Protein AF-A0A1F2YNF5-F1 (afdb_monomer_lite)

pLDDT: mean 85.6, std 15.22, range [33.34, 98.38]

Foldseek 3Di:
DDPPPPLPQPAAQALVRCCVVPVDDDLPDLRFHPNADFDQKAAQPVQALEEEEAAEAEDDSVSRNLNDPDPLSVVVVVLSVCLVVSVDDPPDLASRCLLPVSCVVPPSVVVVCVVCVVVLVVCVVPVVNDDSSNSSSVNRRHYMYGHLQRTYDSDRNVVSNPPPSSVVSLVCCLVVLQVDPREYEYEDDPVSSPRDPVRDPYDYDDD

Structure (mmCIF, N/CA/C/O backbone):
data_AF-A0A1F2YNF5-F1
#
_entry.id   AF-A0A1F2YNF5-F1
#
loop_
_atom_site.group_PDB
_atom_site.id
_atom_site.type_symbol
_atom_site.label_atom_id
_atom_site.label_alt_id
_atom_site.label_comp_id
_atom_site.label_asym_id
_atom_site.label_entity_id
_atom_site.label_seq_id
_atom_site.pdbx_PDB_ins_code
_atom_site.Cartn_x
_atom_site.Cartn_y
_atom_site.Cartn_z
_atom_site.occupancy
_atom_site.B_iso_or_equiv
_atom_site.auth_seq_id
_atom_site.auth_comp_id
_atom_site.auth_asym_id
_atom_site.auth_atom_id
_atom_site.pdbx_PDB_model_num
ATOM 1 N N . MET A 1 1 ? 6.271 -26.844 -29.386 1.00 37.59 1 MET A N 1
ATOM 2 C CA . MET A 1 1 ? 7.212 -25.737 -29.098 1.00 37.59 1 MET A CA 1
ATOM 3 C C . MET A 1 1 ? 6.462 -24.635 -28.365 1.00 37.59 1 MET A C 1
ATOM 5 O O . MET A 1 1 ? 5.672 -23.939 -28.986 1.00 37.59 1 MET A O 1
ATOM 9 N N . GLN A 1 2 ? 6.637 -24.515 -27.046 1.00 34.09 2 GLN A N 1
ATOM 10 C CA . GLN A 1 2 ? 6.143 -23.351 -26.307 1.00 34.09 2 GLN A CA 1
ATOM 11 C C . GLN A 1 2 ? 7.130 -22.208 -26.527 1.00 34.09 2 GLN A C 1
ATOM 13 O O . GLN A 1 2 ? 8.265 -22.260 -26.063 1.00 34.09 2 GLN A O 1
ATOM 18 N N . VAL A 1 3 ? 6.709 -21.192 -27.274 1.00 33.34 3 VAL A N 1
ATOM 19 C CA . VAL A 1 3 ? 7.449 -19.937 -27.362 1.00 33.34 3 VAL A CA 1
ATOM 20 C C . VAL A 1 3 ? 7.255 -19.242 -26.018 1.00 33.34 3 VAL A C 1
ATOM 22 O O . VAL A 1 3 ? 6.191 -18.676 -25.764 1.00 33.34 3 VAL A O 1
ATOM 25 N N . SER A 1 4 ? 8.244 -19.334 -25.125 1.00 35.66 4 SER A N 1
ATOM 26 C CA . SER A 1 4 ? 8.289 -18.481 -23.936 1.00 35.66 4 SER A CA 1
ATOM 27 C C . SER A 1 4 ? 8.132 -17.035 -24.405 1.00 35.66 4 SER A C 1
ATOM 29 O O . SER A 1 4 ? 8.938 -16.584 -25.227 1.00 35.66 4 SER A O 1
ATOM 31 N N . PRO A 1 5 ? 7.105 -16.294 -23.955 1.00 41.06 5 PRO A N 1
ATOM 32 C CA . PRO A 1 5 ? 6.985 -14.899 -24.326 1.00 41.06 5 PRO A CA 1
ATOM 33 C C . PRO A 1 5 ? 8.226 -14.204 -23.778 1.00 41.06 5 PRO A C 1
ATOM 35 O O . PRO A 1 5 ? 8.456 -14.239 -22.568 1.00 41.06 5 PRO A O 1
ATOM 38 N N . LYS A 1 6 ? 9.029 -13.582 -24.647 1.00 40.78 6 LYS A N 1
ATOM 39 C CA . LYS A 1 6 ? 10.041 -12.619 -24.212 1.00 40.78 6 LYS A CA 1
ATOM 40 C C . LYS A 1 6 ? 9.298 -11.470 -23.529 1.00 40.78 6 LYS A C 1
ATOM 42 O O . LYS A 1 6 ? 8.905 -10.500 -24.164 1.00 40.78 6 LYS A O 1
ATOM 47 N N . LEU A 1 7 ? 9.074 -11.598 -22.225 1.00 48.00 7 LEU A N 1
ATOM 48 C CA . LEU A 1 7 ? 8.818 -10.486 -21.320 1.00 48.00 7 LEU A CA 1
ATOM 49 C C . LEU A 1 7 ? 10.149 -9.747 -21.145 1.00 48.00 7 LEU A C 1
ATOM 51 O O . LEU A 1 7 ? 10.708 -9.717 -20.057 1.00 48.00 7 LEU A O 1
ATOM 55 N N . SER A 1 8 ? 10.707 -9.192 -22.224 1.00 57.25 8 SER A N 1
ATOM 56 C CA . SER A 1 8 ? 11.812 -8.244 -22.099 1.00 57.25 8 SER A CA 1
ATOM 57 C C . SER A 1 8 ? 11.204 -6.906 -21.698 1.00 57.25 8 SER A C 1
ATOM 59 O O . SER A 1 8 ? 11.077 -5.991 -22.511 1.00 57.25 8 SER A O 1
ATOM 61 N N . ALA A 1 9 ? 10.725 -6.835 -20.456 1.00 64.81 9 ALA A N 1
ATOM 62 C CA . ALA A 1 9 ? 10.456 -5.554 -19.837 1.00 64.81 9 ALA A CA 1
ATOM 63 C C . ALA A 1 9 ? 11.781 -4.777 -19.818 1.00 64.81 9 ALA A C 1
ATOM 65 O O . ALA A 1 9 ? 12.806 -5.372 -19.469 1.00 64.81 9 ALA A O 1
ATOM 66 N N . PRO A 1 10 ? 11.800 -3.495 -20.214 1.00 70.19 10 PRO A N 1
ATOM 67 C CA . PRO A 1 10 ? 12.985 -2.688 -20.019 1.00 70.19 10 PRO A CA 1
ATOM 68 C C . PRO A 1 10 ? 13.281 -2.663 -18.519 1.00 70.19 10 PRO A C 1
ATOM 70 O O . PRO A 1 10 ? 12.422 -2.324 -17.706 1.00 70.19 10 PRO A O 1
ATOM 73 N N . VAL A 1 11 ? 14.486 -3.097 -18.168 1.00 78.94 11 VAL A N 1
ATOM 74 C CA . VAL A 1 11 ? 15.037 -2.918 -16.831 1.00 78.94 11 VAL A CA 1
ATOM 75 C C . VAL A 1 11 ? 15.761 -1.586 -16.867 1.00 78.94 11 VAL A C 1
ATOM 77 O O . VAL A 1 11 ? 16.611 -1.357 -17.734 1.00 78.94 11 VAL A O 1
ATOM 80 N N . TYR A 1 12 ? 15.366 -0.700 -15.966 1.00 82.19 12 TYR A N 1
ATOM 81 C CA . TYR A 1 12 ? 16.043 0.570 -15.778 1.00 82.19 12 TYR A CA 1
ATOM 82 C C . TYR A 1 12 ? 17.036 0.430 -14.634 1.00 82.19 12 TYR A C 1
ATOM 84 O O . TYR A 1 12 ? 16.768 -0.324 -13.699 1.00 82.19 12 TYR A O 1
ATOM 92 N N . ASP A 1 13 ? 18.132 1.183 -14.656 1.00 82.69 13 ASP A N 1
ATOM 93 C CA . ASP A 1 13 ? 19.135 1.197 -13.574 1.00 82.69 13 ASP A CA 1
ATOM 94 C C . ASP A 1 13 ? 18.927 2.334 -12.560 1.00 82.69 13 ASP A C 1
ATOM 96 O O . ASP A 1 13 ? 19.405 2.252 -11.433 1.00 82.69 13 ASP A O 1
ATOM 100 N N . GLY A 1 14 ? 18.118 3.334 -12.908 1.00 82.19 14 GLY A N 1
ATOM 101 C CA . GLY A 1 14 ? 17.727 4.446 -12.040 1.00 82.19 14 GLY A CA 1
ATOM 102 C C . GLY A 1 14 ? 16.858 5.449 -12.796 1.00 82.19 14 GLY A C 1
ATOM 103 O O . GLY A 1 14 ? 16.474 5.193 -13.944 1.00 82.19 14 GLY A O 1
ATOM 104 N N . PHE A 1 15 ? 16.573 6.606 -12.195 1.00 84.50 15 PHE A N 1
ATOM 105 C CA . PHE A 1 15 ? 15.772 7.648 -12.843 1.00 84.50 15 PHE A CA 1
ATOM 106 C C . PHE A 1 15 ? 16.486 8.231 -14.068 1.00 84.50 15 PHE A C 1
ATOM 108 O O . PHE A 1 15 ? 15.856 8.468 -15.099 1.00 84.50 15 PHE A O 1
ATOM 115 N N . SER A 1 16 ? 17.809 8.401 -13.993 1.00 83.75 16 SER A N 1
ATOM 116 C CA . SER A 1 16 ? 18.609 8.895 -15.123 1.00 83.75 16 SER A CA 1
ATOM 117 C C . SER A 1 16 ? 18.537 7.966 -16.340 1.00 83.75 16 SER A C 1
ATOM 119 O O . SER A 1 16 ? 18.312 8.429 -17.457 1.00 83.75 16 SER A O 1
ATOM 121 N N . ASP A 1 17 ? 18.672 6.656 -16.124 1.00 84.19 17 ASP A N 1
ATOM 122 C CA . ASP A 1 17 ? 18.573 5.648 -17.184 1.00 84.19 17 ASP A CA 1
ATOM 123 C C . ASP A 1 17 ? 17.152 5.568 -17.760 1.00 84.19 17 ASP A C 1
ATOM 125 O O . ASP A 1 17 ? 16.961 5.578 -18.977 1.00 84.19 17 ASP A O 1
ATOM 129 N N . TYR A 1 18 ? 16.145 5.591 -16.883 1.00 83.62 18 TYR A N 1
ATOM 130 C CA . TYR A 1 18 ? 14.739 5.663 -17.268 1.00 83.62 18 TYR A CA 1
ATOM 131 C C . TYR A 1 18 ? 14.437 6.866 -18.165 1.00 83.62 18 TYR A C 1
ATOM 133 O O . TYR A 1 18 ? 13.887 6.702 -19.254 1.00 83.62 18 TYR A O 1
ATOM 141 N N . ARG A 1 19 ? 14.851 8.067 -17.746 1.00 84.06 19 ARG A N 1
ATOM 142 C CA . ARG A 1 19 ? 14.658 9.310 -18.502 1.00 84.06 19 ARG A CA 1
ATOM 143 C C . ARG A 1 19 ? 15.312 9.240 -19.881 1.00 84.06 19 ARG A C 1
ATOM 145 O O . ARG A 1 19 ? 14.726 9.706 -20.852 1.00 84.06 19 ARG A O 1
ATOM 152 N N . ASN A 1 20 ? 16.510 8.665 -19.968 1.00 83.88 20 ASN A N 1
ATOM 153 C CA . ASN A 1 20 ? 17.256 8.581 -21.222 1.00 83.88 20 ASN A CA 1
ATOM 154 C C . ASN A 1 20 ? 16.660 7.542 -22.189 1.00 83.88 20 ASN A C 1
ATOM 156 O O . ASN A 1 20 ? 16.630 7.779 -23.394 1.00 83.88 20 ASN A O 1
ATOM 160 N N . LYS A 1 21 ? 16.173 6.403 -21.677 1.00 81.69 21 LYS A N 1
ATOM 161 C CA . LYS A 1 21 ? 15.583 5.323 -22.488 1.00 81.69 21 LYS A CA 1
ATOM 162 C C . LYS A 1 21 ? 14.112 5.557 -22.839 1.00 81.69 21 LYS A C 1
ATOM 164 O O . LYS A 1 21 ? 13.631 5.004 -23.824 1.00 81.69 21 LYS A O 1
ATOM 169 N N . ASN A 1 22 ? 13.385 6.321 -22.025 1.00 73.25 22 ASN A N 1
ATOM 170 C CA . ASN A 1 22 ? 11.949 6.526 -22.170 1.00 73.25 22 ASN A CA 1
ATOM 171 C C . ASN A 1 22 ? 11.514 7.897 -21.612 1.00 73.25 22 ASN A C 1
ATOM 173 O O . ASN A 1 22 ? 10.904 7.969 -20.542 1.00 73.25 22 ASN A O 1
ATOM 177 N N . PRO A 1 23 ? 11.819 9.003 -22.315 1.00 60.06 23 PRO A N 1
ATOM 178 C CA . PRO A 1 23 ? 11.564 10.355 -21.811 1.00 60.06 23 PRO A CA 1
ATOM 179 C C . PRO A 1 23 ? 10.069 10.660 -21.618 1.00 60.06 23 PRO A C 1
ATOM 181 O O . PRO A 1 23 ? 9.723 11.518 -20.808 1.00 60.06 23 PRO A O 1
ATOM 184 N N . PHE A 1 24 ? 9.185 9.936 -22.317 1.00 64.44 24 PHE A N 1
ATOM 185 C CA . PHE A 1 24 ? 7.730 10.079 -22.244 1.00 64.44 24 PHE A CA 1
ATOM 186 C C . PHE A 1 24 ? 7.063 8.696 -22.226 1.00 64.44 24 PHE A C 1
ATOM 188 O O . PHE A 1 24 ? 6.581 8.234 -23.261 1.00 64.44 24 PHE A O 1
ATOM 195 N N . PRO A 1 25 ? 7.034 8.002 -21.075 1.00 62.94 25 PRO A N 1
ATOM 196 C CA . PRO A 1 25 ? 6.375 6.706 -20.978 1.00 62.94 25 PRO A CA 1
ATOM 197 C C . PRO A 1 25 ? 4.912 6.813 -21.407 1.00 62.94 25 PRO A C 1
ATOM 199 O O . PRO A 1 25 ? 4.132 7.579 -20.833 1.00 62.94 25 PRO A O 1
ATOM 202 N N . GLU A 1 26 ? 4.492 5.995 -22.368 1.00 63.66 26 GLU A N 1
ATOM 203 C CA . GLU A 1 26 ? 3.063 5.856 -22.601 1.00 63.66 26 GLU A CA 1
ATOM 204 C C . GLU A 1 26 ? 2.400 5.263 -21.349 1.00 63.66 26 GLU A C 1
ATOM 206 O O . GLU A 1 26 ? 2.686 4.135 -20.933 1.00 63.66 26 GLU A O 1
ATOM 211 N N . GLN A 1 27 ? 1.432 5.990 -20.784 1.00 62.75 27 GLN A N 1
ATOM 212 C CA . GLN A 1 27 ? 0.578 5.522 -19.680 1.00 62.75 27 GLN A CA 1
ATOM 213 C C . GLN A 1 27 ? -0.325 4.336 -20.083 1.00 62.75 27 GLN A C 1
ATOM 215 O O . GLN A 1 27 ? -1.199 3.897 -19.336 1.00 62.75 27 GLN A O 1
ATOM 220 N N . THR A 1 28 ? -0.161 3.817 -21.298 1.00 60.72 28 THR A N 1
ATOM 221 C CA . THR A 1 28 ? -0.924 2.712 -21.872 1.00 60.72 28 THR A CA 1
ATOM 222 C C . THR A 1 28 ? -0.299 1.347 -21.597 1.00 60.72 28 THR A C 1
ATOM 224 O O . THR A 1 28 ? -0.944 0.331 -21.863 1.00 60.72 28 THR A O 1
ATOM 227 N N . ASN A 1 29 ? 0.920 1.302 -21.057 1.00 75.12 29 ASN A N 1
ATOM 228 C CA . ASN A 1 29 ? 1.702 0.079 -21.056 1.00 75.12 29 ASN A CA 1
ATOM 229 C C . ASN A 1 29 ? 1.363 -0.875 -19.892 1.00 75.12 29 ASN A C 1
ATOM 231 O O . ASN A 1 29 ? 1.303 -0.486 -18.725 1.00 75.12 29 ASN A O 1
ATOM 235 N N . THR A 1 30 ? 1.185 -2.158 -20.217 1.00 84.06 30 THR A N 1
ATOM 236 C CA . THR A 1 30 ? 0.990 -3.265 -19.263 1.00 84.06 30 THR A CA 1
ATOM 237 C C . THR A 1 30 ? 2.297 -3.974 -18.889 1.00 84.06 30 THR A C 1
ATOM 239 O O . THR A 1 30 ? 2.269 -5.057 -18.304 1.00 84.06 30 THR A O 1
ATOM 242 N N . ILE A 1 31 ? 3.447 -3.444 -19.306 1.00 86.56 31 ILE A N 1
ATOM 243 C CA . ILE A 1 31 ? 4.757 -3.998 -18.965 1.00 86.56 31 ILE A CA 1
ATOM 244 C C . ILE A 1 31 ? 5.052 -3.749 -17.481 1.00 86.56 31 ILE A C 1
ATOM 246 O O . ILE A 1 31 ? 5.017 -2.612 -17.006 1.00 86.56 31 ILE A O 1
ATOM 250 N N . ILE A 1 32 ? 5.353 -4.835 -16.768 1.00 89.44 32 ILE A N 1
ATOM 251 C CA . ILE A 1 32 ? 5.780 -4.801 -15.368 1.00 89.44 32 ILE A CA 1
ATOM 252 C C . ILE A 1 32 ? 7.169 -4.170 -15.237 1.00 89.44 32 ILE A C 1
ATOM 254 O O . ILE A 1 32 ? 8.003 -4.339 -16.122 1.00 89.44 32 ILE A O 1
ATOM 258 N N . GLN A 1 33 ? 7.417 -3.479 -14.127 1.00 89.88 33 GLN A N 1
ATOM 259 C CA . GLN A 1 33 ? 8.696 -2.845 -13.804 1.00 89.88 33 GLN A CA 1
ATOM 260 C C . GLN A 1 33 ? 9.442 -3.678 -12.750 1.00 89.88 33 GLN A C 1
ATOM 262 O O . GLN A 1 33 ? 9.246 -3.458 -11.555 1.00 89.88 33 GLN A O 1
ATOM 267 N N . PRO A 1 34 ? 10.272 -4.661 -13.153 1.00 87.50 34 PRO A N 1
ATOM 268 C CA . PRO A 1 34 ? 10.955 -5.549 -12.209 1.00 87.50 34 PRO A CA 1
ATOM 269 C C . PRO A 1 34 ? 12.097 -4.859 -11.450 1.00 87.50 34 PRO A C 1
ATOM 271 O O . PRO A 1 34 ? 12.609 -5.420 -10.490 1.00 87.50 34 PRO A O 1
ATOM 274 N N . SER A 1 35 ? 12.509 -3.662 -11.880 1.00 87.19 35 SER A N 1
ATOM 275 C CA . SER A 1 35 ? 13.523 -2.853 -11.199 1.00 87.19 35 SER A CA 1
ATOM 276 C C . SER A 1 35 ? 12.998 -2.155 -9.940 1.00 87.19 35 SER A C 1
ATOM 278 O O . SER A 1 35 ? 13.799 -1.624 -9.176 1.00 87.19 35 SER A O 1
ATOM 280 N N . LEU A 1 36 ? 11.677 -2.113 -9.737 1.00 91.94 36 LEU A N 1
ATOM 281 C CA . LEU A 1 36 ? 11.050 -1.607 -8.517 1.00 91.94 36 LEU A CA 1
ATOM 282 C C . LEU A 1 36 ? 10.750 -2.760 -7.561 1.00 91.94 36 LEU A C 1
ATOM 284 O O . LEU A 1 36 ? 10.454 -3.878 -7.995 1.00 91.94 36 LEU A O 1
ATOM 288 N N . LEU A 1 37 ? 10.768 -2.469 -6.260 1.00 95.00 37 LEU A N 1
ATOM 289 C CA . LEU A 1 37 ? 10.351 -3.439 -5.254 1.00 95.00 37 LEU A CA 1
ATOM 290 C C . LEU A 1 37 ? 8.890 -3.859 -5.504 1.00 95.00 37 LEU A C 1
ATOM 292 O O . LEU A 1 37 ? 8.047 -3.019 -5.845 1.00 95.00 37 LEU A O 1
ATOM 296 N N . PRO A 1 38 ? 8.563 -5.156 -5.365 1.00 96.06 38 PRO A N 1
ATOM 297 C CA . PRO A 1 38 ? 7.180 -5.595 -5.423 1.00 96.06 38 PRO A CA 1
ATOM 298 C C . PRO A 1 38 ? 6.406 -5.051 -4.216 1.00 96.06 38 PRO A C 1
ATOM 300 O O . PRO A 1 38 ? 6.944 -4.943 -3.120 1.00 96.06 38 PRO A O 1
ATOM 303 N N . VAL A 1 39 ? 5.121 -4.760 -4.400 1.00 97.00 39 VAL A N 1
ATOM 304 C CA . VAL A 1 39 ? 4.210 -4.310 -3.339 1.00 97.00 39 VAL A CA 1
ATOM 305 C C . VAL A 1 39 ? 2.956 -5.200 -3.378 1.00 97.00 39 VAL A C 1
ATOM 307 O O . VAL A 1 39 ? 1.925 -4.802 -3.921 1.00 97.00 39 VAL A O 1
ATOM 310 N N . PRO A 1 40 ? 3.034 -6.454 -2.882 1.00 97.00 40 PRO A N 1
ATOM 311 C CA . PRO A 1 40 ? 1.902 -7.387 -2.840 1.00 97.00 40 PRO A CA 1
ATOM 312 C C . PRO A 1 40 ? 0.806 -6.941 -1.881 1.00 97.00 40 PRO A C 1
ATOM 314 O O . PRO A 1 40 ? -0.370 -7.227 -2.092 1.00 97.00 40 PRO A O 1
ATOM 317 N N . TYR A 1 41 ? 1.189 -6.243 -0.824 1.00 97.25 41 TYR A N 1
ATOM 318 C CA . TYR A 1 41 ? 0.292 -5.723 0.184 1.00 97.25 41 TYR A CA 1
ATOM 319 C C . TYR A 1 41 ? 0.870 -4.453 0.783 1.00 97.25 41 TYR A C 1
ATOM 321 O O . TYR A 1 41 ? 2.059 -4.179 0.633 1.00 97.25 41 TYR A O 1
ATOM 329 N N . ILE A 1 42 ? 0.020 -3.675 1.442 1.00 98.12 42 ILE A N 1
ATOM 330 C CA . ILE A 1 42 ? 0.405 -2.471 2.169 1.00 98.12 42 ILE A CA 1
ATOM 331 C C . ILE A 1 42 ? -0.349 -2.477 3.497 1.00 98.12 42 ILE A C 1
ATOM 333 O O . ILE A 1 42 ? -1.573 -2.587 3.479 1.00 98.12 42 ILE A O 1
ATOM 337 N N . GLY A 1 43 ? 0.349 -2.350 4.624 1.00 98.12 43 GLY A N 1
ATOM 338 C CA . GLY A 1 43 ? -0.253 -2.405 5.958 1.00 98.12 43 GLY A CA 1
ATOM 339 C C . GLY A 1 43 ? 0.091 -3.678 6.728 1.00 98.12 43 GLY A C 1
ATOM 340 O O . GLY A 1 43 ? 0.721 -4.601 6.209 1.00 98.12 43 GLY A O 1
ATOM 341 N N . ASN A 1 44 ? -0.347 -3.723 7.988 1.00 97.31 44 ASN A N 1
ATOM 342 C CA . ASN A 1 44 ? -0.143 -4.863 8.880 1.00 97.31 44 ASN A CA 1
ATOM 343 C C . ASN A 1 44 ? -1.258 -5.897 8.680 1.00 97.31 44 ASN A C 1
ATOM 345 O O . ASN A 1 44 ? -2.363 -5.725 9.194 1.00 97.31 44 ASN A O 1
ATOM 349 N N . LEU A 1 45 ? -0.967 -6.981 7.961 1.00 95.06 45 LEU A N 1
ATOM 350 C CA . LEU A 1 45 ? -1.949 -8.015 7.623 1.00 95.06 45 LEU A CA 1
ATOM 351 C C . LEU A 1 45 ? -2.504 -8.754 8.848 1.00 95.06 45 LEU A C 1
ATOM 353 O O . LEU A 1 45 ? -3.645 -9.212 8.811 1.00 95.06 45 LEU A O 1
ATOM 357 N N . ALA A 1 46 ? -1.718 -8.873 9.921 1.00 93.19 46 ALA A N 1
ATOM 358 C CA . ALA A 1 46 ? -2.139 -9.559 11.140 1.00 93.19 46 ALA A CA 1
ATOM 359 C C . ALA A 1 46 ? -3.155 -8.732 11.942 1.00 93.19 46 ALA A C 1
ATOM 361 O O . ALA A 1 46 ? -4.089 -9.285 12.521 1.00 93.19 46 ALA A O 1
ATOM 362 N N . ASN A 1 47 ? -2.992 -7.406 11.953 1.00 93.44 47 ASN A N 1
ATOM 363 C CA . ASN A 1 47 ? -3.799 -6.508 12.783 1.00 93.44 47 ASN A CA 1
ATOM 364 C C . ASN A 1 47 ? -4.875 -5.731 12.015 1.00 93.44 47 ASN A C 1
ATOM 366 O O . ASN A 1 47 ? -5.791 -5.196 12.648 1.00 93.44 47 ASN A O 1
ATOM 370 N N . ALA A 1 48 ? -4.800 -5.685 10.681 1.00 94.19 48 ALA A N 1
ATOM 371 C CA . ALA A 1 48 ? -5.775 -4.989 9.854 1.00 94.19 48 ALA A CA 1
ATOM 372 C C . ALA A 1 48 ? -7.201 -5.500 10.103 1.00 94.19 48 ALA A C 1
ATOM 374 O O . ALA A 1 48 ? -7.468 -6.701 10.173 1.00 94.19 48 ALA A O 1
ATOM 375 N N . LYS A 1 49 ? -8.123 -4.545 10.227 1.00 91.75 49 LYS A N 1
ATOM 376 C CA . LYS A 1 49 ? -9.566 -4.751 10.410 1.00 91.75 49 LYS A CA 1
ATOM 377 C C . LYS A 1 49 ? -10.358 -4.465 9.142 1.00 91.75 49 LYS A C 1
ATOM 379 O O . LYS A 1 49 ? -11.555 -4.718 9.102 1.00 91.75 49 LYS A O 1
ATOM 384 N N . ILE A 1 50 ? -9.716 -3.896 8.130 1.00 91.44 50 ILE A N 1
ATOM 385 C CA . ILE A 1 50 ? -10.310 -3.636 6.827 1.00 91.44 50 ILE A CA 1
ATOM 386 C C . ILE A 1 50 ? -9.285 -4.027 5.774 1.00 91.44 50 ILE A C 1
ATOM 388 O O . ILE A 1 50 ? -8.158 -3.531 5.787 1.00 91.44 50 ILE A O 1
ATOM 392 N N . PHE A 1 51 ? -9.695 -4.881 4.841 1.00 93.06 51 PHE A N 1
ATOM 393 C CA . PHE A 1 51 ? -8.887 -5.225 3.675 1.00 93.06 51 PHE A CA 1
ATOM 394 C C . PHE A 1 51 ? -9.421 -4.542 2.422 1.00 93.06 51 PHE A C 1
ATOM 396 O O . PHE A 1 51 ? -10.615 -4.584 2.139 1.00 93.06 51 PHE A O 1
ATOM 403 N N . ILE A 1 52 ? -8.535 -3.940 1.637 1.00 93.31 52 ILE A N 1
ATOM 404 C CA . ILE A 1 52 ? -8.861 -3.302 0.364 1.00 93.31 52 ILE A CA 1
ATOM 405 C C . ILE A 1 52 ? -8.220 -4.100 -0.763 1.00 93.31 52 ILE A C 1
ATOM 407 O O . ILE A 1 52 ? -6.999 -4.211 -0.833 1.00 93.31 52 ILE A O 1
ATOM 411 N N . LEU A 1 53 ? -9.033 -4.634 -1.671 1.00 92.88 53 LEU A N 1
ATOM 412 C CA . LEU A 1 53 ? -8.540 -5.433 -2.791 1.00 92.88 53 LEU A CA 1
ATOM 413 C C . LEU A 1 53 ? -8.351 -4.580 -4.050 1.00 92.88 53 LEU A C 1
ATOM 415 O O . LEU A 1 53 ? -9.280 -3.904 -4.511 1.00 92.88 53 LEU A O 1
ATOM 419 N N . MET A 1 54 ? -7.147 -4.638 -4.621 1.00 93.81 54 MET A N 1
ATOM 420 C CA . MET A 1 54 ? -6.715 -3.863 -5.786 1.00 93.81 54 MET A CA 1
ATOM 421 C C . MET A 1 54 ? -6.099 -4.726 -6.896 1.00 93.81 54 MET A C 1
ATOM 423 O O . MET A 1 54 ? -5.876 -5.922 -6.746 1.00 93.81 54 MET A O 1
ATOM 427 N N . GLY A 1 55 ? -5.873 -4.117 -8.063 1.00 93.38 55 GLY A N 1
ATOM 428 C CA . GLY A 1 55 ? -5.267 -4.786 -9.213 1.00 93.38 55 GLY A CA 1
ATOM 429 C C . GLY A 1 55 ? -3.753 -4.932 -9.072 1.00 93.38 55 GLY A C 1
ATOM 430 O O . GLY A 1 55 ? -3.252 -6.032 -8.861 1.00 93.38 55 GLY A O 1
ATOM 431 N N . ASN A 1 56 ? -3.031 -3.831 -9.249 1.00 94.88 56 ASN A N 1
ATOM 432 C CA . ASN A 1 56 ? -1.579 -3.769 -9.137 1.00 94.88 56 ASN A CA 1
ATOM 433 C C . ASN A 1 56 ? -1.137 -2.367 -8.685 1.00 94.88 56 ASN A C 1
ATOM 435 O O . ASN A 1 56 ? -1.894 -1.408 -8.888 1.00 94.88 56 ASN A O 1
ATOM 439 N N . PRO A 1 57 ? 0.088 -2.216 -8.150 1.00 94.88 57 PRO A N 1
ATOM 440 C CA . PRO A 1 57 ? 0.704 -0.908 -7.953 1.00 94.88 57 PRO A CA 1
ATOM 441 C C . PRO A 1 57 ? 0.789 -0.144 -9.281 1.00 94.88 57 PRO A C 1
ATOM 443 O O . PRO A 1 57 ? 1.256 -0.688 -10.288 1.00 94.88 57 PRO A O 1
ATOM 446 N N . GLY A 1 58 ? 0.305 1.099 -9.302 1.00 92.56 58 GLY A N 1
ATOM 447 C CA . GLY A 1 58 ? 0.412 1.966 -10.479 1.00 92.56 58 GLY A CA 1
ATOM 448 C C . GLY A 1 58 ? 1.861 2.374 -10.728 1.00 92.56 58 GLY A C 1
ATOM 449 O O . GLY A 1 58 ? 2.641 2.396 -9.792 1.00 92.56 58 GLY A O 1
ATOM 450 N N . PHE A 1 59 ? 2.217 2.687 -11.973 1.00 91.50 59 PHE A N 1
ATOM 451 C CA . PHE A 1 59 ? 3.567 3.127 -12.329 1.00 91.50 59 PHE A CA 1
ATOM 452 C C . PHE A 1 59 ? 3.564 4.502 -12.997 1.00 91.50 59 PHE A C 1
ATOM 454 O O . PHE A 1 59 ? 2.735 4.790 -13.864 1.00 91.50 59 PHE A O 1
ATOM 461 N N . SER A 1 60 ? 4.542 5.310 -12.620 1.00 88.56 60 SER A N 1
ATOM 462 C CA . SER A 1 60 ? 4.826 6.659 -13.073 1.00 88.56 60 SER A CA 1
ATOM 463 C C . SER A 1 60 ? 6.340 6.898 -13.068 1.00 88.56 60 SER A C 1
ATOM 465 O O . SER A 1 60 ? 7.105 6.201 -12.405 1.00 88.56 60 SER A O 1
ATOM 467 N N . ALA A 1 61 ? 6.787 7.939 -13.772 1.00 85.00 61 ALA A N 1
ATOM 468 C CA . ALA A 1 61 ? 8.199 8.327 -13.771 1.00 85.00 61 ALA A CA 1
ATOM 469 C C . ALA A 1 61 ? 8.733 8.652 -12.361 1.00 85.00 61 ALA A C 1
ATOM 471 O O . ALA A 1 61 ? 9.919 8.480 -12.099 1.00 85.00 61 ALA A O 1
ATOM 472 N N . HIS A 1 62 ? 7.860 9.103 -11.458 1.00 87.12 62 HIS A N 1
ATOM 473 C CA . HIS A 1 62 ? 8.215 9.437 -10.084 1.00 87.12 62 HIS A CA 1
ATOM 474 C C . HIS A 1 62 ? 8.633 8.205 -9.273 1.00 87.12 62 HIS A C 1
ATOM 476 O O . HIS A 1 62 ? 9.529 8.310 -8.444 1.00 87.12 62 HIS A O 1
ATOM 482 N N . ASP A 1 63 ? 8.055 7.032 -9.540 1.00 90.00 63 ASP A N 1
ATOM 483 C CA . ASP A 1 63 ? 8.390 5.805 -8.799 1.00 90.00 63 ASP A CA 1
ATOM 484 C C . ASP A 1 63 ? 9.848 5.377 -9.067 1.00 90.00 63 ASP A C 1
ATOM 486 O O . ASP A 1 63 ? 10.469 4.684 -8.273 1.00 90.00 63 ASP A O 1
ATOM 490 N N . MET A 1 64 ? 10.464 5.853 -10.157 1.00 89.19 64 MET A N 1
ATOM 491 C CA . MET A 1 64 ? 11.895 5.640 -10.408 1.00 89.19 64 MET A CA 1
ATOM 492 C C . MET A 1 64 ? 12.803 6.480 -9.499 1.00 89.19 64 MET A C 1
ATOM 494 O O . MET A 1 64 ? 13.957 6.101 -9.298 1.00 89.19 64 MET A O 1
ATOM 498 N N . LEU A 1 65 ? 12.303 7.579 -8.916 1.00 87.06 65 LEU A N 1
ATOM 499 C CA . LEU A 1 65 ? 13.050 8.363 -7.923 1.00 87.06 65 LEU A CA 1
ATOM 500 C C . LEU A 1 65 ? 13.279 7.564 -6.641 1.00 87.06 65 LEU A C 1
ATOM 502 O O . LEU A 1 65 ? 14.301 7.748 -5.987 1.00 87.06 65 LEU A O 1
ATOM 506 N N . GLU A 1 66 ? 12.404 6.600 -6.336 1.00 87.25 66 GLU A N 1
ATOM 507 C CA . GLU A 1 66 ? 12.581 5.664 -5.225 1.00 87.25 66 GLU A CA 1
ATOM 508 C C . GLU A 1 66 ? 13.861 4.831 -5.332 1.00 87.25 66 GLU A C 1
ATOM 510 O O . GLU A 1 66 ? 14.158 4.087 -4.408 1.00 87.25 66 GLU A O 1
ATOM 515 N N . ARG A 1 67 ? 14.616 4.895 -6.434 1.00 86.31 67 ARG A N 1
ATOM 516 C CA . ARG A 1 67 ? 15.889 4.182 -6.613 1.00 86.31 67 ARG A CA 1
ATOM 517 C C . ARG A 1 67 ? 17.115 5.071 -6.486 1.00 86.31 67 ARG A C 1
ATOM 519 O O . ARG A 1 67 ? 18.227 4.558 -6.413 1.00 86.31 67 ARG A O 1
ATOM 526 N N . GLU A 1 68 ? 16.927 6.383 -6.436 1.00 88.62 68 GLU A N 1
ATOM 527 C CA . GLU A 1 68 ? 18.038 7.317 -6.322 1.00 88.62 68 GLU A CA 1
ATOM 528 C C . GLU A 1 68 ? 18.666 7.240 -4.912 1.00 88.62 68 GLU A C 1
ATOM 530 O O . GLU A 1 68 ? 17.962 6.997 -3.917 1.00 88.62 68 GLU A O 1
ATOM 535 N N . PRO A 1 69 ? 19.992 7.428 -4.785 1.00 88.81 69 PRO A N 1
ATOM 536 C CA . PRO A 1 69 ? 20.710 7.311 -3.518 1.00 88.81 69 PRO A CA 1
ATOM 537 C C . PRO A 1 69 ? 20.576 8.594 -2.679 1.00 88.81 69 PRO A C 1
ATOM 539 O O . PRO A 1 69 ? 21.565 9.245 -2.353 1.00 88.81 69 PRO A O 1
ATOM 542 N N . ALA A 1 70 ? 19.345 8.978 -2.334 1.00 91.25 70 ALA A N 1
ATOM 543 C CA . ALA A 1 70 ? 19.070 10.077 -1.409 1.00 91.25 70 ALA A CA 1
ATOM 544 C C . ALA A 1 70 ? 18.447 9.548 -0.104 1.00 91.25 70 ALA A C 1
ATOM 546 O O . ALA A 1 70 ? 17.633 8.621 -0.167 1.00 91.25 70 ALA A O 1
ATOM 547 N N . PRO A 1 71 ? 18.748 10.150 1.067 1.00 93.06 71 PRO A N 1
ATOM 548 C CA . PRO A 1 71 ? 18.227 9.686 2.358 1.00 93.06 71 PRO A CA 1
ATOM 549 C C . PRO A 1 71 ? 16.699 9.557 2.409 1.00 93.06 71 PRO A C 1
ATOM 551 O O . PRO A 1 71 ? 16.177 8.608 2.985 1.00 93.06 71 PRO A O 1
ATOM 554 N N . LEU A 1 72 ? 15.984 10.482 1.759 1.00 92.94 72 LEU A N 1
ATOM 555 C CA . LEU A 1 72 ? 14.522 10.469 1.678 1.00 92.94 72 LEU A CA 1
ATOM 556 C C . LEU A 1 72 ? 13.986 9.208 0.979 1.00 92.94 72 LEU A C 1
ATOM 558 O O . LEU A 1 72 ? 13.031 8.590 1.445 1.00 92.94 72 LEU A O 1
ATOM 562 N N . PHE A 1 73 ? 14.619 8.819 -0.127 1.00 94.06 73 PHE A N 1
ATOM 563 C CA . PHE A 1 73 ? 14.224 7.653 -0.915 1.00 94.06 73 PHE A CA 1
ATOM 564 C C . PHE A 1 73 ? 14.638 6.354 -0.231 1.00 94.06 73 PHE A C 1
ATOM 566 O O . PHE A 1 73 ? 13.898 5.377 -0.275 1.00 94.06 73 PHE A O 1
ATOM 573 N N . GLU A 1 74 ? 15.779 6.356 0.460 1.00 94.69 74 GLU A N 1
ATOM 574 C CA . GLU A 1 74 ? 16.212 5.217 1.267 1.00 94.69 74 GLU A CA 1
ATOM 575 C C . GLU A 1 74 ? 15.231 4.925 2.403 1.00 94.69 74 GLU A C 1
ATOM 577 O O . GLU A 1 74 ? 14.798 3.786 2.548 1.00 94.69 74 GLU A O 1
ATOM 582 N N . ALA A 1 75 ? 14.803 5.948 3.149 1.00 95.50 75 ALA A N 1
ATOM 583 C CA . ALA A 1 75 ? 13.810 5.776 4.207 1.00 95.50 75 ALA A CA 1
ATOM 584 C C . ALA A 1 75 ? 12.501 5.161 3.675 1.00 95.50 75 ALA A C 1
ATOM 586 O O . ALA A 1 75 ? 11.946 4.252 4.288 1.00 95.50 75 ALA A O 1
ATOM 587 N N . PHE A 1 76 ? 12.039 5.604 2.502 1.00 96.56 76 PHE A N 1
ATOM 588 C CA . PHE A 1 76 ? 10.871 5.017 1.847 1.00 96.56 76 PHE A CA 1
ATOM 589 C C . PHE A 1 76 ? 11.097 3.552 1.442 1.00 96.56 76 PHE A C 1
ATOM 591 O O . PHE A 1 76 ? 10.258 2.703 1.742 1.00 96.56 76 PHE A O 1
ATOM 598 N N . ARG A 1 77 ? 12.240 3.222 0.820 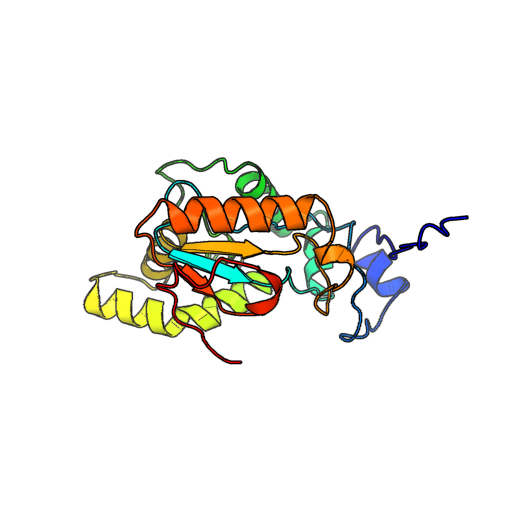1.00 95.94 77 ARG A N 1
ATOM 599 C CA . ARG A 1 77 ? 12.589 1.835 0.463 1.00 95.94 77 ARG A CA 1
ATOM 600 C C . ARG A 1 77 ? 12.597 0.919 1.685 1.00 95.94 77 ARG A C 1
ATOM 602 O O . ARG A 1 77 ? 12.076 -0.192 1.607 1.00 95.94 77 ARG A O 1
ATOM 609 N N . GLN A 1 78 ? 13.141 1.385 2.809 1.00 97.12 78 GLN A N 1
ATOM 610 C CA . GLN A 1 78 ? 13.154 0.621 4.057 1.00 97.12 78 G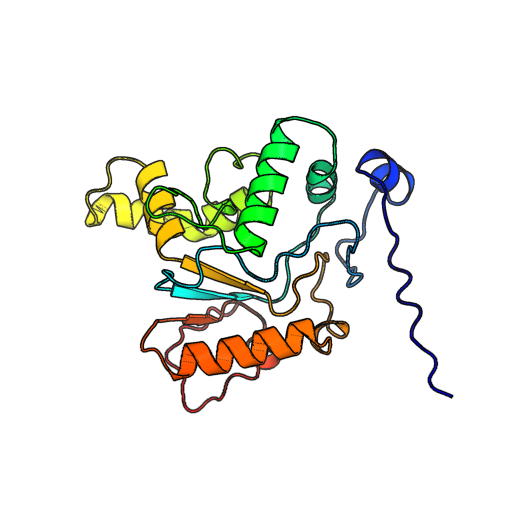LN A CA 1
ATOM 611 C C . GLN A 1 78 ? 11.738 0.352 4.580 1.00 97.12 78 GLN A C 1
ATOM 613 O O . GLN A 1 78 ? 11.452 -0.771 4.989 1.00 97.12 78 GLN A O 1
ATOM 618 N N . ASP A 1 79 ? 10.818 1.314 4.480 1.00 97.56 79 ASP A N 1
ATOM 619 C CA . ASP A 1 79 ? 9.412 1.086 4.837 1.00 97.56 79 ASP A CA 1
ATOM 620 C C . ASP A 1 79 ? 8.716 0.089 3.893 1.00 97.56 79 ASP A C 1
ATOM 622 O O . ASP A 1 79 ? 7.923 -0.739 4.350 1.00 97.56 79 ASP A O 1
ATOM 626 N N . VAL A 1 80 ? 9.042 0.098 2.592 1.00 97.31 80 VAL A N 1
ATOM 627 C CA . VAL A 1 80 ? 8.547 -0.913 1.636 1.00 97.31 80 VAL A CA 1
ATOM 628 C C . VAL A 1 80 ? 9.068 -2.309 1.995 1.00 97.31 80 VAL A C 1
ATOM 630 O O . VAL A 1 80 ? 8.286 -3.262 2.001 1.00 97.31 80 VAL A O 1
ATOM 633 N N . ILE A 1 81 ? 10.358 -2.441 2.331 1.00 97.88 81 ILE A N 1
ATOM 634 C CA . ILE A 1 81 ? 10.990 -3.710 2.743 1.00 97.88 81 ILE A CA 1
ATOM 635 C C . ILE A 1 81 ? 10.390 -4.218 4.057 1.00 97.88 81 ILE A C 1
ATOM 637 O O . ILE A 1 81 ? 9.950 -5.365 4.133 1.00 97.88 81 ILE A O 1
ATOM 641 N N . LYS A 1 82 ? 10.285 -3.352 5.069 1.00 98.06 82 LYS A N 1
ATOM 642 C CA . LYS A 1 82 ? 9.641 -3.663 6.350 1.00 98.06 82 LYS A CA 1
ATOM 643 C C . LYS A 1 82 ? 8.212 -4.158 6.147 1.00 98.06 82 LYS A C 1
ATOM 645 O O . LYS A 1 82 ? 7.807 -5.172 6.717 1.00 98.06 82 LYS A O 1
ATOM 650 N N . ASN A 1 83 ? 7.452 -3.470 5.294 1.00 98.19 83 ASN A N 1
ATOM 651 C CA . ASN A 1 83 ? 6.107 -3.885 4.928 1.00 98.19 83 ASN A CA 1
ATOM 652 C C . ASN A 1 83 ? 6.110 -5.246 4.224 1.00 98.19 83 ASN A C 1
ATOM 654 O O . ASN A 1 83 ? 5.309 -6.094 4.598 1.00 98.19 83 ASN A O 1
ATOM 658 N N . LEU A 1 84 ? 7.006 -5.487 3.260 1.00 97.25 84 LEU A N 1
ATOM 659 C CA . LEU A 1 84 ? 7.141 -6.778 2.576 1.00 97.25 84 LEU A CA 1
ATOM 660 C C . LEU A 1 84 ? 7.367 -7.927 3.557 1.00 97.25 84 LEU A C 1
ATOM 662 O O . LEU A 1 84 ? 6.715 -8.963 3.435 1.00 97.25 84 LEU A O 1
ATOM 666 N N . HIS A 1 85 ? 8.231 -7.732 4.546 1.00 98.00 85 HIS A N 1
ATOM 667 C CA . HIS A 1 85 ? 8.515 -8.739 5.565 1.00 98.00 85 HIS A CA 1
ATOM 668 C C . HIS A 1 85 ? 7.463 -8.798 6.683 1.00 98.00 85 HIS A C 1
ATOM 670 O O . HIS A 1 85 ? 7.517 -9.691 7.524 1.00 98.00 85 HIS A O 1
ATOM 676 N N . GLN A 1 86 ? 6.486 -7.881 6.681 1.00 97.62 86 GLN A N 1
ATOM 677 C CA . GLN A 1 86 ? 5.468 -7.742 7.727 1.00 97.62 86 GLN A CA 1
ATOM 678 C C . GLN A 1 86 ? 6.078 -7.536 9.128 1.00 97.62 86 GLN A C 1
ATOM 680 O O . GLN A 1 86 ? 5.530 -7.976 10.139 1.00 97.62 86 GLN A O 1
ATOM 685 N N . GLU A 1 87 ? 7.206 -6.825 9.195 1.00 97.38 87 GLU A N 1
ATOM 686 C CA . GLU A 1 87 ? 7.972 -6.566 10.419 1.00 97.38 87 GLU A CA 1
ATOM 687 C C . GLU A 1 87 ? 7.399 -5.365 11.188 1.00 97.38 87 GLU A C 1
ATOM 689 O O . GLU A 1 87 ? 8.005 -4.299 11.272 1.00 97.38 87 GLU A O 1
ATOM 694 N N . PHE A 1 88 ? 6.194 -5.517 11.739 1.00 97.19 88 PHE A N 1
ATOM 695 C CA . PHE A 1 88 ? 5.523 -4.458 12.495 1.00 97.19 88 PHE A CA 1
ATOM 696 C C . PHE A 1 88 ? 5.525 -4.715 14.002 1.00 97.19 88 PHE A C 1
ATOM 698 O O . PHE A 1 88 ? 5.325 -5.833 14.474 1.00 97.19 88 PHE A O 1
ATOM 705 N N . THR A 1 89 ? 5.662 -3.640 14.767 1.00 95.50 89 THR A N 1
ATOM 706 C CA . THR A 1 89 ? 5.572 -3.605 16.225 1.00 95.50 89 THR A CA 1
ATOM 707 C C . THR A 1 89 ? 4.346 -2.799 16.668 1.00 95.50 89 THR A C 1
ATOM 709 O O . THR A 1 89 ? 3.859 -1.950 15.919 1.00 95.50 89 THR A O 1
ATOM 712 N N . PRO A 1 90 ? 3.866 -2.966 17.915 1.00 92.31 90 PRO A N 1
ATOM 713 C CA . PRO A 1 90 ? 2.784 -2.135 18.453 1.00 92.31 90 PRO A CA 1
ATOM 714 C C . PRO A 1 90 ? 3.088 -0.627 18.491 1.00 92.31 90 PRO A C 1
ATOM 716 O O . PRO A 1 90 ? 2.172 0.173 18.659 1.00 92.31 90 PRO A O 1
ATOM 719 N N . LYS A 1 91 ? 4.363 -0.233 18.358 1.00 94.75 91 LYS A N 1
ATOM 720 C CA . LYS A 1 91 ? 4.802 1.170 18.346 1.00 94.75 91 LYS A CA 1
ATOM 721 C C . LYS A 1 91 ? 4.745 1.806 16.956 1.00 94.75 91 LYS A C 1
ATOM 723 O O . LYS A 1 91 ? 4.950 3.010 16.844 1.00 94.75 91 LYS A O 1
ATOM 728 N N . ASP A 1 92 ? 4.492 1.025 15.909 1.00 97.31 92 ASP A N 1
ATOM 729 C CA . ASP A 1 92 ? 4.445 1.552 14.551 1.00 97.31 92 ASP A CA 1
ATOM 730 C C . ASP A 1 92 ? 3.171 2.356 14.313 1.00 97.31 92 ASP A C 1
ATOM 732 O O . ASP A 1 92 ? 2.058 1.829 14.343 1.00 97.31 92 ASP A O 1
ATOM 736 N N . ASP A 1 93 ? 3.343 3.650 14.045 1.00 97.44 93 ASP A N 1
ATOM 737 C CA . ASP A 1 93 ? 2.224 4.554 13.787 1.00 97.44 93 ASP A CA 1
ATOM 738 C C . ASP A 1 93 ? 1.601 4.358 12.405 1.00 97.44 93 ASP A C 1
ATOM 740 O O . ASP A 1 93 ? 0.392 4.503 12.251 1.00 97.44 93 ASP A O 1
ATOM 744 N N . PHE A 1 94 ? 2.412 4.001 11.409 1.00 98.38 94 PHE A N 1
ATOM 745 C CA . PHE A 1 94 ? 1.989 3.935 10.013 1.00 98.38 94 PHE A CA 1
ATOM 746 C C . PHE A 1 94 ? 2.395 2.617 9.346 1.00 98.38 94 PHE A C 1
ATOM 748 O O . PHE A 1 94 ? 3.191 2.633 8.407 1.00 98.38 94 PHE A O 1
ATOM 755 N N . PRO A 1 95 ? 1.857 1.459 9.778 1.00 98.19 95 PRO A N 1
ATOM 756 C CA . PRO A 1 95 ? 2.142 0.206 9.086 1.00 98.19 95 PRO A CA 1
ATOM 757 C C . PRO A 1 95 ? 1.640 0.239 7.632 1.00 98.19 95 PRO A C 1
ATOM 759 O O . PRO A 1 95 ? 2.268 -0.326 6.739 1.00 98.19 95 PRO A O 1
ATOM 762 N N . PHE A 1 96 ? 0.556 0.975 7.357 1.00 98.38 96 PHE A N 1
ATOM 763 C CA . PHE A 1 96 ? 0.236 1.446 6.009 1.00 98.38 96 PHE A CA 1
ATOM 764 C C . PHE A 1 96 ? 1.112 2.665 5.672 1.00 98.38 96 PHE A C 1
ATOM 766 O O . PHE A 1 96 ? 0.692 3.812 5.824 1.00 98.38 96 PHE A O 1
ATOM 773 N N . PHE A 1 97 ? 2.330 2.416 5.190 1.00 97.81 97 PHE A N 1
ATOM 774 C CA . PHE A 1 97 ? 3.349 3.458 5.018 1.00 97.81 97 PHE A CA 1
ATOM 775 C C . PHE A 1 97 ? 2.955 4.584 4.044 1.00 97.81 97 PHE A C 1
ATOM 777 O O . PHE A 1 97 ? 3.373 5.718 4.242 1.00 97.81 97 PHE A O 1
ATOM 784 N N . TYR A 1 98 ? 2.086 4.354 3.050 1.00 97.94 98 TYR A N 1
ATOM 785 C CA . TYR A 1 98 ? 1.576 5.454 2.210 1.00 97.94 98 TYR A CA 1
ATOM 786 C C . TYR A 1 98 ? 0.687 6.459 2.958 1.00 97.94 98 TYR A C 1
ATOM 788 O O . TYR A 1 98 ? 0.337 7.479 2.385 1.00 97.94 98 TYR A O 1
ATOM 796 N N . LEU A 1 99 ? 0.320 6.214 4.216 1.00 98.19 99 LEU A N 1
ATOM 797 C CA . LEU A 1 99 ? -0.334 7.212 5.067 1.00 98.19 99 LEU A CA 1
ATOM 798 C C . LEU A 1 99 ? 0.636 7.937 6.002 1.00 98.19 99 LEU A C 1
ATOM 800 O O . LEU A 1 99 ? 0.214 8.838 6.723 1.00 98.19 99 LEU A O 1
ATOM 804 N N . ASN A 1 100 ? 1.922 7.577 5.982 1.00 97.94 100 ASN A N 1
ATOM 805 C CA . ASN A 1 100 ? 2.952 8.248 6.759 1.00 97.94 100 ASN A CA 1
ATOM 806 C C . ASN A 1 100 ? 3.264 9.631 6.149 1.00 97.94 100 ASN A C 1
ATOM 808 O O . ASN A 1 100 ? 3.726 9.691 5.007 1.00 97.94 100 ASN A O 1
ATOM 812 N N . PRO A 1 101 ? 3.076 10.749 6.880 1.00 97.25 101 PRO A N 1
ATOM 813 C CA . PRO A 1 101 ? 3.351 12.091 6.360 1.00 97.25 101 PRO A CA 1
ATOM 814 C C . PRO A 1 101 ? 4.796 12.326 5.893 1.00 97.25 101 PRO A C 1
ATOM 816 O O . PRO A 1 101 ? 5.028 13.218 5.074 1.00 97.25 101 PRO A O 1
ATOM 819 N N . THR A 1 102 ? 5.766 11.524 6.355 1.00 96.75 102 THR A N 1
ATOM 820 C CA . THR A 1 102 ? 7.158 11.582 5.861 1.00 96.75 102 THR A CA 1
ATOM 821 C C . THR A 1 102 ? 7.269 11.239 4.375 1.00 96.75 102 THR A C 1
ATOM 823 O O . THR A 1 102 ? 8.226 11.643 3.719 1.00 96.75 102 THR A O 1
ATOM 826 N N . HIS A 1 103 ? 6.268 10.540 3.834 1.00 96.62 103 HIS A N 1
ATOM 827 C CA . HIS A 1 103 ? 6.179 10.132 2.433 1.00 96.62 103 HIS A CA 1
ATOM 828 C C . HIS A 1 103 ? 5.215 11.004 1.628 1.00 96.62 103 HIS A C 1
ATOM 830 O O . HIS A 1 103 ? 4.794 10.608 0.548 1.00 96.62 103 HIS A O 1
ATOM 836 N N . SER A 1 104 ? 4.870 12.200 2.117 1.00 96.44 104 SER A N 1
ATOM 837 C CA . SER A 1 104 ? 3.939 13.124 1.443 1.00 96.44 104 SER A CA 1
ATOM 838 C C . SER A 1 104 ? 4.393 13.611 0.064 1.00 96.44 104 SER A C 1
ATOM 840 O O . SER A 1 104 ? 3.571 14.052 -0.735 1.00 96.44 104 SER A O 1
ATOM 842 N N . TRP A 1 105 ? 5.682 13.475 -0.240 1.00 94.19 105 TRP A N 1
ATOM 843 C CA . TRP A 1 105 ? 6.258 13.705 -1.564 1.00 94.19 105 TRP A CA 1
ATOM 844 C C . TRP A 1 105 ? 5.932 12.581 -2.565 1.00 94.19 105 TRP A C 1
ATOM 846 O O . TRP A 1 105 ? 6.089 12.773 -3.765 1.00 94.19 105 TRP A O 1
ATOM 856 N N . HIS A 1 106 ? 5.491 11.409 -2.096 1.00 94.88 106 HIS A N 1
ATOM 857 C CA . HIS A 1 106 ? 5.314 10.212 -2.909 1.00 94.88 106 HIS A CA 1
ATOM 858 C C . HIS A 1 106 ? 3.913 10.104 -3.535 1.00 94.88 106 HIS A C 1
ATOM 860 O O . HIS A 1 106 ? 2.898 10.302 -2.863 1.00 94.88 106 HIS A O 1
ATOM 866 N N . ASN A 1 107 ? 3.828 9.666 -4.799 1.00 94.06 107 ASN A N 1
ATOM 867 C CA . ASN A 1 107 ? 2.554 9.494 -5.517 1.00 94.06 107 ASN A CA 1
ATOM 868 C C . ASN A 1 107 ? 1.580 8.541 -4.811 1.00 94.06 107 ASN A C 1
ATOM 870 O O . ASN A 1 107 ? 0.371 8.773 -4.794 1.00 94.06 107 ASN A O 1
ATOM 874 N N . GLY A 1 108 ? 2.104 7.486 -4.189 1.00 95.38 108 GLY A N 1
ATOM 875 C CA . GLY A 1 108 ? 1.309 6.577 -3.365 1.00 95.38 108 GLY A CA 1
ATOM 876 C C . GLY A 1 108 ? 0.657 7.269 -2.161 1.00 95.38 108 GLY A C 1
ATOM 877 O O . GLY A 1 108 ? -0.509 6.992 -1.884 1.00 95.38 108 GLY A O 1
ATOM 878 N N . PHE A 1 109 ? 1.344 8.213 -1.499 1.00 97.06 109 PHE A N 1
ATOM 879 C CA . PHE A 1 109 ? 0.739 9.003 -0.421 1.00 97.06 109 PHE A CA 1
ATOM 880 C C . PHE A 1 109 ? -0.368 9.898 -0.958 1.00 97.06 109 PHE A C 1
ATOM 882 O O . PHE A 1 109 ? -1.487 9.847 -0.460 1.00 97.06 109 PHE A O 1
ATOM 889 N N . ILE A 1 110 ? -0.087 10.655 -2.022 1.00 96.56 110 ILE A N 1
ATOM 890 C CA . ILE A 1 110 ? -1.062 11.558 -2.650 1.00 96.56 110 ILE A CA 1
ATOM 891 C C . ILE A 1 110 ? -2.331 10.787 -3.045 1.00 96.56 110 ILE A C 1
ATOM 893 O O . ILE A 1 110 ? -3.451 11.221 -2.766 1.00 96.56 110 ILE A O 1
ATOM 897 N N . TYR A 1 111 ? -2.166 9.605 -3.647 1.00 95.81 111 TYR A N 1
ATOM 898 C CA . TYR A 1 111 ? -3.281 8.745 -4.027 1.00 95.81 111 TYR A CA 1
ATOM 899 C C . TYR A 1 111 ? -4.104 8.294 -2.813 1.00 95.81 111 TYR A C 1
ATOM 901 O O . TYR A 1 111 ? -5.324 8.475 -2.803 1.00 95.81 111 TYR A O 1
ATOM 909 N N . TRP A 1 112 ? -3.468 7.709 -1.795 1.00 97.00 112 TRP A N 1
ATOM 910 C CA . TRP A 1 112 ? -4.187 7.123 -0.662 1.00 97.00 112 TRP A CA 1
ATOM 911 C C . TRP A 1 112 ? -4.760 8.163 0.289 1.00 97.00 112 TRP A C 1
ATOM 913 O O . TRP A 1 112 ? -5.921 8.040 0.681 1.00 97.00 112 TRP A O 1
ATOM 923 N N . GLU A 1 113 ? -4.001 9.207 0.608 1.00 96.81 113 GLU A N 1
ATOM 924 C CA . GLU A 1 113 ? -4.477 10.305 1.443 1.00 96.81 113 GLU A CA 1
ATOM 925 C C . GLU A 1 113 ? -5.732 10.930 0.826 1.00 96.81 113 GLU A C 1
ATOM 927 O O . GLU A 1 113 ? -6.736 11.056 1.522 1.00 96.81 113 GLU A O 1
ATOM 932 N N . SER A 1 114 ? -5.753 11.191 -0.489 1.00 96.06 114 SER A N 1
ATOM 933 C CA . SER A 1 114 ? -6.927 11.794 -1.140 1.00 96.06 114 SER A CA 1
ATOM 934 C C . SER A 1 114 ? -8.198 10.943 -1.013 1.00 96.06 114 SER A C 1
ATOM 936 O O . SER A 1 114 ? -9.297 11.482 -0.888 1.00 96.06 114 SER A O 1
ATOM 938 N N . ARG A 1 115 ? -8.060 9.609 -0.997 1.00 94.69 115 ARG A N 1
ATOM 939 C CA . ARG A 1 115 ? -9.179 8.662 -0.848 1.00 94.69 115 ARG A CA 1
ATOM 940 C C . ARG A 1 115 ? -9.661 8.532 0.584 1.00 94.69 115 ARG A C 1
ATOM 942 O O . ARG A 1 115 ? -10.838 8.257 0.799 1.00 94.69 115 ARG A O 1
ATOM 949 N N . PHE A 1 116 ? -8.763 8.713 1.542 1.00 95.25 116 PHE A N 1
ATOM 950 C CA . PHE A 1 116 ? -9.091 8.607 2.954 1.00 95.25 116 PHE A CA 1
ATOM 951 C C . PHE A 1 116 ? -9.349 9.954 3.622 1.00 95.25 116 PHE A C 1
ATOM 953 O O . PHE A 1 116 ? -9.807 9.965 4.755 1.00 95.25 116 PHE A O 1
ATOM 960 N N . ARG A 1 117 ? -9.126 11.081 2.942 1.00 94.81 117 ARG A N 1
ATOM 961 C CA . ARG A 1 117 ? -9.226 12.432 3.509 1.00 94.81 117 ARG A CA 1
ATOM 962 C C . ARG A 1 117 ? -10.550 12.704 4.214 1.00 94.81 117 ARG A C 1
ATOM 964 O O . ARG A 1 117 ? -10.552 13.171 5.348 1.00 94.81 117 ARG A O 1
ATOM 971 N N . GLU A 1 118 ? -11.674 12.403 3.571 1.00 95.06 118 GLU A N 1
ATOM 972 C CA . GLU A 1 118 ? -12.991 12.648 4.176 1.00 95.06 118 GLU A CA 1
ATOM 973 C C . GLU A 1 118 ? -13.276 11.686 5.338 1.00 95.06 118 GLU A C 1
ATOM 975 O O . GLU A 1 118 ? -13.840 12.094 6.350 1.00 95.06 118 GLU A O 1
ATOM 980 N N . ILE A 1 119 ? -12.793 10.440 5.255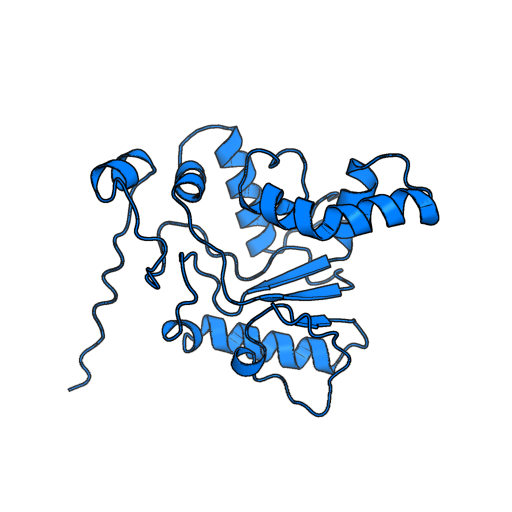 1.00 94.19 119 ILE A N 1
ATOM 981 C CA . ILE A 1 119 ? -12.867 9.478 6.365 1.00 94.19 119 ILE A CA 1
ATOM 982 C C . ILE A 1 119 ? -12.007 9.962 7.538 1.00 94.19 119 ILE A C 1
ATOM 984 O O . ILE A 1 119 ? -12.461 9.936 8.676 1.00 94.19 119 ILE A O 1
ATOM 988 N N . ALA A 1 120 ? -10.799 10.463 7.271 1.00 94.81 120 ALA A N 1
ATOM 989 C CA . ALA A 1 120 ? -9.904 11.020 8.276 1.00 94.81 120 ALA A CA 1
ATOM 990 C C . ALA A 1 120 ? -10.569 12.191 9.004 1.00 94.81 120 ALA A C 1
ATOM 992 O O . ALA A 1 120 ? -10.620 12.188 10.229 1.00 94.81 120 ALA A O 1
ATOM 993 N N . LYS A 1 121 ? -11.149 13.146 8.262 1.00 94.69 121 LYS A N 1
ATOM 994 C CA . LYS A 1 121 ? -11.892 14.279 8.839 1.00 94.69 121 LYS A CA 1
ATOM 995 C C . LYS A 1 121 ? -13.053 13.816 9.717 1.00 94.69 121 LYS A C 1
ATOM 997 O O . LYS A 1 121 ? -13.252 14.363 10.800 1.00 94.69 121 LYS A O 1
ATOM 1002 N N . GLN A 1 122 ? -13.800 12.802 9.277 1.00 95.06 122 GLN A N 1
ATOM 1003 C CA . GLN A 1 122 ? -14.899 12.257 10.069 1.00 95.06 122 GLN A CA 1
ATOM 1004 C C . GLN A 1 122 ? -14.392 11.567 11.342 1.00 95.06 122 GLN A C 1
ATOM 1006 O O . GLN A 1 122 ? -14.937 11.796 12.416 1.00 95.06 122 GLN A O 1
ATOM 1011 N N . LEU A 1 123 ? -13.306 10.792 11.254 1.00 93.19 123 LEU A N 1
ATOM 1012 C CA . LEU A 1 123 ? -12.660 10.169 12.413 1.00 93.19 123 LEU A CA 1
ATOM 1013 C C . LEU A 1 123 ? -12.120 11.203 13.406 1.00 93.19 123 LEU A C 1
ATOM 1015 O O . LEU A 1 123 ? -12.186 10.972 14.609 1.00 93.19 123 LEU A O 1
ATOM 1019 N N . GLN A 1 124 ? -11.618 12.347 12.935 1.00 94.06 124 GLN A N 1
ATOM 1020 C CA . GLN A 1 124 ? -11.242 13.452 13.821 1.00 94.06 124 GLN A CA 1
ATOM 1021 C C . GLN A 1 124 ? -12.447 13.995 14.582 1.00 94.06 124 GLN A C 1
ATOM 1023 O O . GLN A 1 124 ? -12.392 14.142 15.800 1.00 94.06 124 GLN A O 1
ATOM 1028 N N . LYS A 1 125 ? -13.538 14.266 13.861 1.00 92.50 125 LYS A N 1
ATOM 1029 C CA . LYS A 1 125 ? -14.750 14.854 14.430 1.00 92.50 125 LYS A CA 1
ATOM 1030 C C . LYS A 1 125 ? -15.441 13.919 15.425 1.00 92.50 125 LYS A C 1
ATOM 1032 O O . LYS A 1 125 ? -15.780 14.353 16.521 1.00 92.50 125 LYS A O 1
ATOM 1037 N N . ASP A 1 126 ? -15.638 12.661 15.045 1.00 92.38 126 ASP A N 1
ATOM 1038 C CA . ASP A 1 126 ? -16.459 11.712 15.805 1.00 92.38 126 ASP A CA 1
ATOM 1039 C C . ASP A 1 126 ? -15.631 10.856 16.768 1.00 92.38 126 ASP A C 1
ATOM 1041 O O . ASP A 1 126 ? -16.114 10.454 17.823 1.00 92.38 126 ASP A O 1
ATOM 1045 N N . GLY A 1 127 ? -14.384 10.555 16.401 1.00 84.50 127 GLY A N 1
ATOM 1046 C CA . GLY A 1 127 ? -13.484 9.693 17.168 1.00 84.50 127 GLY A CA 1
ATOM 1047 C C . GLY A 1 127 ? -12.642 10.433 18.206 1.00 84.50 127 GLY A C 1
ATOM 1048 O O . GLY A 1 127 ? -11.842 9.799 18.890 1.00 84.50 127 GLY A O 1
ATOM 1049 N N . GLY A 1 128 ? -12.781 11.759 18.313 1.00 89.12 128 GLY A N 1
ATOM 1050 C CA . GLY A 1 128 ? -12.024 12.575 19.266 1.00 89.12 128 GLY A CA 1
ATOM 1051 C C . GLY A 1 128 ? -10.522 12.653 18.970 1.00 89.12 128 GLY A C 1
ATOM 1052 O O . GLY A 1 128 ? -9.732 12.874 19.886 1.00 89.12 128 GLY A O 1
ATOM 1053 N N . LEU A 1 129 ? -10.106 12.452 17.713 1.00 94.06 129 LEU A N 1
ATOM 1054 C CA . LEU A 1 129 ? -8.695 12.542 17.324 1.00 94.06 129 LEU A CA 1
ATOM 1055 C C . LEU A 1 129 ? -8.286 14.007 17.139 1.00 94.06 129 LEU A C 1
ATOM 1057 O O . LEU A 1 129 ? -8.964 14.779 16.462 1.00 94.06 129 LEU A O 1
ATOM 1061 N N . THR A 1 130 ? -7.147 14.383 17.716 1.00 93.12 130 THR A N 1
ATOM 1062 C CA . THR A 1 130 ? -6.727 15.786 17.851 1.00 93.12 130 THR A CA 1
ATOM 1063 C C . THR A 1 130 ? -6.072 16.358 16.594 1.00 93.12 130 THR A C 1
ATOM 1065 O O . THR A 1 130 ? -6.026 17.577 16.431 1.00 93.12 130 THR A O 1
ATOM 1068 N N . SER A 1 131 ? -5.578 15.516 15.680 1.00 94.69 131 SER A N 1
ATOM 1069 C CA . SER A 1 131 ? -4.885 15.969 14.469 1.00 94.69 131 SER A CA 1
ATOM 1070 C C . SER A 1 131 ? -5.132 15.076 13.250 1.00 94.69 131 SER A C 1
ATOM 1072 O O . SER A 1 131 ? -5.593 13.938 13.363 1.00 94.69 131 SER A O 1
ATOM 1074 N N . CYS A 1 132 ? -4.834 15.602 12.053 1.00 93.75 132 CYS A N 1
ATOM 1075 C CA . CYS A 1 132 ? -4.992 14.841 10.808 1.00 93.75 132 CYS A CA 1
ATOM 1076 C C . CYS A 1 132 ? -4.020 13.657 10.800 1.00 93.75 132 CYS A C 1
ATOM 1078 O O . CYS A 1 132 ? -4.384 12.548 10.420 1.00 93.75 132 CYS A O 1
ATOM 1080 N N . ARG A 1 133 ? -2.807 13.870 11.329 1.00 95.75 133 ARG A N 1
ATOM 1081 C CA . ARG A 1 133 ? -1.805 12.822 11.536 1.00 95.75 133 ARG A CA 1
ATOM 1082 C C . ARG A 1 133 ? -2.358 11.674 12.381 1.00 95.75 133 ARG A C 1
ATOM 1084 O O . ARG A 1 133 ? -2.127 10.522 12.026 1.00 95.75 133 ARG A O 1
ATOM 1091 N N . ASP A 1 134 ? -3.088 11.967 13.455 1.00 97.06 134 ASP A N 1
ATOM 1092 C CA . ASP A 1 134 ? -3.634 10.927 14.338 1.00 97.06 134 ASP A CA 1
ATOM 1093 C C . ASP A 1 134 ? -4.746 10.132 13.655 1.00 97.06 134 ASP A C 1
ATOM 1095 O O . ASP A 1 134 ? -4.790 8.911 13.781 1.00 97.06 134 ASP A O 1
ATOM 1099 N N . ALA A 1 135 ? -5.584 10.790 12.848 1.00 97.12 135 ALA A N 1
ATOM 1100 C CA . ALA A 1 135 ? -6.564 10.104 12.008 1.00 97.12 135 ALA A CA 1
ATOM 1101 C C . ALA A 1 135 ? -5.909 9.219 10.939 1.00 97.12 135 ALA A C 1
ATOM 1103 O O . ALA A 1 135 ? -6.322 8.072 10.756 1.00 97.12 135 ALA A O 1
ATOM 1104 N N . LEU A 1 136 ? -4.855 9.702 10.274 1.00 97.31 136 LEU A N 1
ATOM 1105 C CA . LEU A 1 136 ? -4.082 8.897 9.324 1.00 97.31 136 LEU A CA 1
ATOM 1106 C C . LEU A 1 136 ? -3.397 7.705 10.012 1.00 97.31 136 LEU A C 1
ATOM 1108 O O . LEU A 1 136 ? -3.457 6.600 9.482 1.00 97.31 136 LEU A O 1
ATOM 1112 N N . SER A 1 137 ? -2.802 7.899 11.195 1.00 97.81 137 SER A N 1
ATOM 1113 C CA . SER A 1 137 ? -2.170 6.838 12.002 1.00 97.81 137 SER A CA 1
ATOM 1114 C C . SER A 1 137 ? -3.193 5.789 12.438 1.00 97.81 137 SER A C 1
ATOM 1116 O O . SER A 1 137 ? -2.984 4.586 12.267 1.00 97.81 137 SER A O 1
ATOM 1118 N N . PHE A 1 138 ? -4.359 6.235 12.916 1.00 96.75 138 PHE A N 1
ATOM 1119 C CA . PHE A 1 138 ? -5.465 5.348 13.254 1.00 96.75 138 PHE A CA 1
ATOM 1120 C C . PHE A 1 138 ? -5.872 4.498 12.048 1.00 96.75 138 PHE A C 1
ATOM 1122 O O . PHE A 1 138 ? -5.911 3.274 12.148 1.00 96.75 138 PHE A O 1
ATOM 1129 N N . MET A 1 139 ? -6.110 5.108 10.886 1.00 97.00 139 MET A N 1
ATOM 1130 C CA . MET A 1 139 ? -6.446 4.356 9.674 1.00 97.00 139 MET A CA 1
ATOM 1131 C C . MET A 1 139 ? -5.321 3.411 9.250 1.00 97.00 139 MET A C 1
ATOM 1133 O O . MET A 1 139 ? -5.586 2.255 8.925 1.00 97.00 139 MET A O 1
ATOM 1137 N N . ALA A 1 140 ? -4.067 3.862 9.305 1.00 98.06 140 ALA A N 1
ATOM 1138 C CA . ALA A 1 140 ? -2.917 3.066 8.906 1.00 98.06 140 ALA A CA 1
ATOM 1139 C C . ALA A 1 140 ? -2.776 1.779 9.727 1.00 98.06 140 ALA A C 1
ATOM 1141 O O . ALA A 1 140 ? -2.378 0.759 9.172 1.00 98.06 140 ALA A O 1
ATOM 1142 N N . LYS A 1 141 ? -3.144 1.806 11.015 1.00 97.56 141 LYS A N 1
ATOM 1143 C CA . LYS A 1 141 ? -3.141 0.638 11.916 1.00 97.56 141 LYS A CA 1
ATOM 1144 C C . LYS A 1 141 ? -4.263 -0.366 11.638 1.00 97.56 141 LYS A C 1
ATOM 1146 O O . LYS A 1 141 ? -4.137 -1.527 12.017 1.00 97.56 141 LYS A O 1
ATOM 1151 N N . HIS A 1 142 ? -5.345 0.061 10.988 1.00 95.81 142 HIS A N 1
ATOM 1152 C CA . HIS A 1 142 ? -6.559 -0.747 10.828 1.00 95.81 142 HIS A CA 1
ATOM 1153 C C . HIS A 1 142 ? -6.857 -1.145 9.380 1.00 95.81 142 HIS A C 1
ATOM 1155 O O . HIS A 1 142 ? -7.710 -2.005 9.162 1.00 95.81 142 HIS A O 1
ATOM 1161 N N . ILE A 1 143 ? -6.171 -0.565 8.397 1.00 96.25 143 ILE A N 1
ATOM 1162 C CA . ILE A 1 143 ? -6.388 -0.838 6.976 1.00 96.25 143 ILE A CA 1
ATOM 1163 C C . ILE A 1 143 ? -5.172 -1.561 6.399 1.00 96.25 143 ILE A C 1
ATOM 1165 O O . ILE A 1 143 ? -4.033 -1.153 6.617 1.00 96.25 143 ILE A O 1
ATOM 1169 N N . ALA A 1 144 ? -5.432 -2.595 5.603 1.00 96.94 144 ALA A N 1
ATOM 1170 C CA . ALA A 1 144 ? -4.453 -3.169 4.695 1.00 96.94 144 ALA A CA 1
ATOM 1171 C C . ALA A 1 144 ? -4.985 -3.199 3.261 1.00 96.94 144 ALA A C 1
ATOM 1173 O O . ALA A 1 144 ? -6.179 -3.368 3.016 1.00 96.94 144 ALA A O 1
ATOM 1174 N N . VAL A 1 145 ? -4.084 -3.060 2.297 1.00 97.00 145 VAL A N 1
ATOM 1175 C CA . VAL A 1 145 ? -4.362 -3.199 0.867 1.00 97.00 145 VAL A CA 1
ATOM 1176 C C . VAL A 1 145 ? -3.704 -4.473 0.371 1.00 97.00 145 VAL A C 1
ATOM 1178 O O . VAL A 1 145 ? -2.553 -4.727 0.706 1.00 97.00 145 VAL A O 1
ATOM 1181 N N . LEU A 1 146 ? -4.400 -5.235 -0.468 1.00 96.00 146 LEU A N 1
ATOM 1182 C CA . LEU A 1 146 ? -3.849 -6.368 -1.205 1.00 96.00 146 LEU A CA 1
ATOM 1183 C C . LEU A 1 146 ? -3.832 -6.054 -2.701 1.00 96.00 146 LEU A C 1
ATOM 1185 O O . LEU A 1 146 ? -4.823 -5.578 -3.261 1.00 96.00 146 LEU A O 1
ATOM 1189 N N . GLN A 1 147 ? -2.719 -6.354 -3.359 1.00 96.00 147 GLN A N 1
ATOM 1190 C CA . GLN A 1 147 ? -2.542 -6.210 -4.799 1.00 96.00 147 GLN A CA 1
ATOM 1191 C C . GLN A 1 147 ? -2.543 -7.590 -5.444 1.00 96.00 147 GLN A C 1
ATOM 1193 O O . GLN A 1 147 ? -1.686 -8.419 -5.142 1.00 96.00 147 GLN A O 1
ATOM 1198 N N . LEU A 1 148 ? -3.478 -7.829 -6.367 1.00 94.81 148 LEU A N 1
ATOM 1199 C CA . LEU A 1 148 ? -3.552 -9.097 -7.092 1.00 94.81 148 LEU A CA 1
ATOM 1200 C C . LEU A 1 148 ? -2.252 -9.395 -7.853 1.00 94.81 148 LEU A C 1
ATOM 1202 O O . LEU A 1 148 ? -1.792 -10.532 -7.875 1.00 94.81 148 LEU A O 1
ATOM 1206 N N . VAL A 1 149 ? -1.656 -8.380 -8.476 1.00 95.44 149 VAL A N 1
ATOM 1207 C CA . VAL A 1 149 ? -0.327 -8.467 -9.083 1.00 95.44 149 VAL A CA 1
ATOM 1208 C C . VAL A 1 149 ? 0.603 -7.510 -8.338 1.00 95.44 149 VAL A C 1
ATOM 1210 O O . VAL A 1 149 ? 0.362 -6.306 -8.372 1.00 95.44 149 VAL A O 1
ATOM 1213 N N . PRO A 1 150 ? 1.692 -7.993 -7.717 1.00 95.75 150 PRO A N 1
ATOM 1214 C CA . PRO A 1 150 ? 2.520 -7.176 -6.831 1.00 95.75 150 PRO A CA 1
ATOM 1215 C C . PRO A 1 150 ? 3.490 -6.243 -7.570 1.00 95.75 150 PRO A C 1
ATOM 1217 O O . PRO A 1 150 ? 4.311 -5.596 -6.935 1.00 95.75 150 PRO A O 1
ATOM 1220 N N . TYR A 1 151 ? 3.456 -6.194 -8.901 1.00 94.94 151 TYR A N 1
ATOM 1221 C CA . TYR A 1 151 ? 4.447 -5.483 -9.707 1.00 94.94 151 TYR A CA 1
ATOM 1222 C C . TYR A 1 151 ? 3.883 -4.185 -10.282 1.00 94.94 151 TYR A C 1
ATOM 1224 O O . TYR A 1 151 ? 2.752 -4.147 -10.777 1.00 94.94 151 TYR A O 1
ATOM 1232 N N . HIS A 1 152 ? 4.714 -3.145 -10.270 1.00 93.81 152 HIS A N 1
ATOM 1233 C CA . HIS A 1 152 ? 4.395 -1.834 -10.817 1.00 93.81 152 HIS A CA 1
ATOM 1234 C C . HIS A 1 152 ? 4.164 -1.902 -12.331 1.00 93.81 152 HIS A C 1
ATOM 1236 O O . HIS A 1 152 ? 4.961 -2.491 -13.063 1.00 93.81 152 HIS A O 1
ATOM 1242 N N . SER A 1 153 ? 3.071 -1.303 -12.804 1.00 91.81 153 SER A N 1
ATOM 1243 C CA . SER A 1 153 ? 2.812 -1.071 -14.234 1.00 91.81 153 SER A CA 1
ATOM 1244 C C . SER A 1 153 ? 1.767 0.031 -14.423 1.00 91.81 153 SER A C 1
ATOM 1246 O O . SER A 1 153 ? 0.937 0.260 -13.541 1.00 91.81 153 SER A O 1
ATOM 1248 N N . ALA A 1 154 ? 1.801 0.729 -15.563 1.00 89.75 154 ALA A N 1
ATOM 1249 C CA . ALA A 1 154 ? 0.898 1.858 -15.812 1.00 89.75 154 ALA A CA 1
ATOM 1250 C C . ALA A 1 154 ? -0.561 1.394 -15.973 1.00 89.75 154 ALA A C 1
ATOM 1252 O O . ALA A 1 154 ? -1.490 2.068 -15.529 1.00 89.75 154 ALA A O 1
ATOM 1253 N N . LYS A 1 155 ? -0.764 0.205 -16.556 1.00 89.38 155 LYS A N 1
ATOM 1254 C CA . LYS A 1 155 ? -2.065 -0.469 -16.661 1.00 89.38 155 LYS A CA 1
ATOM 1255 C C . LYS A 1 155 ? -2.005 -1.902 -16.161 1.00 89.38 155 LYS A C 1
ATOM 1257 O O . LYS A 1 155 ? -0.984 -2.565 -16.295 1.00 89.38 155 LYS A O 1
ATOM 1262 N N . PHE A 1 156 ? -3.153 -2.405 -15.701 1.00 90.56 156 PHE A N 1
ATOM 1263 C CA . PHE A 1 156 ? -3.264 -3.750 -15.145 1.00 90.56 156 PHE A CA 1
ATOM 1264 C C . PHE A 1 156 ? -2.704 -4.835 -16.086 1.00 90.56 156 PHE A C 1
ATOM 1266 O O . PHE A 1 156 ? -3.225 -5.036 -17.194 1.00 90.56 156 PHE A O 1
ATOM 1273 N N . PRO A 1 157 ? -1.681 -5.589 -15.653 1.00 89.25 157 PRO A N 1
ATOM 1274 C CA . PRO A 1 157 ? -0.993 -6.553 -16.494 1.00 89.25 157 PRO A CA 1
ATOM 1275 C C . PRO A 1 157 ? -1.760 -7.880 -16.513 1.00 89.25 157 PRO A C 1
ATOM 1277 O O . PRO A 1 157 ? -1.423 -8.825 -15.806 1.00 89.25 157 PRO A O 1
ATOM 1280 N N . ASN A 1 158 ? -2.793 -7.985 -17.359 1.00 87.06 158 ASN A N 1
ATOM 1281 C CA . ASN A 1 158 ? -3.694 -9.153 -17.420 1.00 87.06 158 ASN A CA 1
ATOM 1282 C C . ASN A 1 158 ? -2.981 -10.517 -17.482 1.00 87.06 158 ASN A C 1
ATOM 1284 O O . ASN A 1 158 ? -3.490 -11.499 -16.945 1.00 87.06 158 ASN A O 1
ATOM 1288 N N . ARG A 1 159 ? -1.818 -10.603 -18.141 1.00 85.62 159 ARG A N 1
ATOM 1289 C CA . ARG A 1 159 ? -1.028 -11.845 -18.206 1.00 85.62 159 ARG A CA 1
ATOM 1290 C C . ARG A 1 159 ? -0.361 -12.181 -16.869 1.00 85.62 159 ARG A C 1
ATOM 1292 O O . ARG A 1 159 ? -0.290 -13.354 -16.521 1.00 85.62 159 ARG A O 1
ATOM 1299 N N . ALA A 1 160 ? 0.072 -11.173 -16.113 1.00 84.62 160 ALA A N 1
AT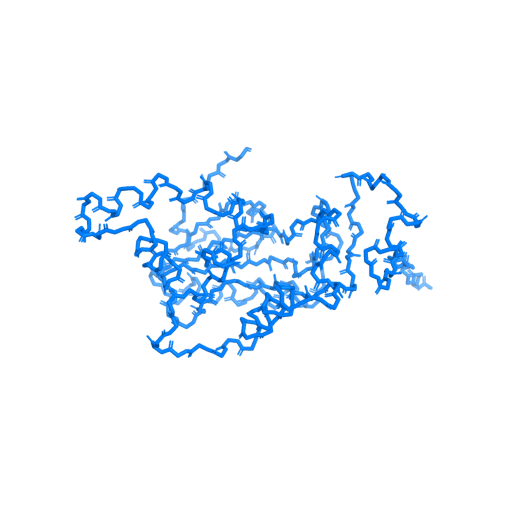OM 1300 C CA . ALA A 1 160 ? 0.716 -11.350 -14.816 1.00 84.62 160 ALA A CA 1
ATOM 1301 C C . ALA A 1 160 ? -0.260 -11.830 -13.727 1.00 84.62 160 ALA A C 1
ATOM 1303 O O . ALA A 1 160 ? 0.165 -12.448 -12.759 1.00 84.62 160 ALA A O 1
ATOM 1304 N N . ALA A 1 161 ? -1.572 -11.664 -13.929 1.00 85.69 161 ALA A N 1
ATOM 1305 C CA . ALA A 1 161 ? -2.598 -12.256 -13.066 1.00 85.69 161 ALA A CA 1
ATOM 1306 C C . ALA A 1 161 ? -2.597 -13.801 -13.070 1.00 85.69 161 ALA A C 1
ATOM 1308 O O . ALA A 1 161 ? -3.292 -14.417 -12.271 1.00 85.69 161 ALA A O 1
ATOM 1309 N N . LYS A 1 162 ? -1.836 -14.437 -13.975 1.00 88.62 162 LYS A N 1
ATOM 1310 C CA . LYS A 1 162 ? -1.629 -15.892 -14.012 1.00 88.62 162 LYS A CA 1
ATOM 1311 C C . LYS A 1 162 ? -0.345 -16.343 -13.307 1.00 88.62 162 LYS A C 1
ATOM 1313 O O . LYS A 1 162 ? -0.077 -17.540 -13.285 1.00 88.62 162 LYS A O 1
ATOM 1318 N N . LEU A 1 163 ? 0.469 -15.415 -12.795 1.00 90.44 163 LEU A N 1
ATOM 1319 C CA . LEU A 1 163 ? 1.715 -15.758 -12.110 1.00 90.44 163 LEU A CA 1
ATOM 1320 C C . LEU A 1 163 ? 1.427 -16.485 -10.787 1.00 90.44 163 LEU A C 1
ATOM 1322 O O . LEU A 1 163 ? 0.404 -16.204 -10.158 1.00 90.44 163 LEU A O 1
ATOM 1326 N N . PRO A 1 164 ? 2.347 -17.350 -10.317 1.00 94.62 164 PRO A N 1
ATOM 1327 C CA . PRO A 1 164 ? 2.205 -18.021 -9.024 1.00 94.62 164 PRO A CA 1
ATOM 1328 C C . PRO A 1 164 ? 1.959 -17.053 -7.859 1.00 94.62 164 PRO A C 1
ATOM 1330 O O . PRO A 1 164 ? 1.164 -17.348 -6.973 1.00 94.62 164 PRO A O 1
ATOM 1333 N N . SER A 1 165 ? 2.573 -15.866 -7.887 1.00 93.25 165 SER A N 1
ATOM 1334 C CA . SER A 1 165 ? 2.363 -14.825 -6.874 1.00 93.25 165 SER A CA 1
ATOM 1335 C C . SER A 1 165 ? 0.924 -14.300 -6.845 1.00 93.25 165 SER A C 1
ATOM 1337 O O . SER A 1 165 ? 0.358 -14.133 -5.767 1.00 93.25 165 SER A O 1
ATOM 1339 N N . ALA A 1 166 ? 0.299 -14.104 -8.009 1.00 93.44 166 ALA A N 1
ATOM 1340 C CA . ALA A 1 166 ? -1.096 -13.681 -8.094 1.00 93.44 166 ALA A CA 1
ATOM 1341 C C . ALA A 1 166 ? -2.055 -14.774 -7.601 1.00 93.44 166 ALA A C 1
ATOM 1343 O O . ALA A 1 166 ? -3.004 -14.487 -6.875 1.00 93.44 166 ALA A O 1
ATOM 1344 N N . GLN A 1 167 ? -1.772 -16.038 -7.929 1.00 93.06 167 GLN A N 1
ATOM 1345 C CA . GLN A 1 167 ? -2.557 -17.180 -7.449 1.00 93.06 167 GLN A CA 1
ATOM 1346 C C . GLN A 1 167 ? -2.449 -17.348 -5.928 1.00 93.06 167 GLN A C 1
ATOM 1348 O O . GLN A 1 167 ? -3.456 -17.578 -5.257 1.00 93.06 167 GLN A O 1
ATOM 1353 N N . ALA A 1 168 ? -1.244 -17.191 -5.370 1.00 94.25 168 ALA A N 1
ATOM 1354 C CA . ALA A 1 168 ? -1.024 -17.199 -3.927 1.00 94.25 168 ALA A CA 1
ATOM 1355 C C . ALA A 1 168 ? -1.812 -16.078 -3.235 1.00 94.25 168 ALA A C 1
ATOM 1357 O O . ALA A 1 168 ? -2.482 -16.337 -2.237 1.00 94.25 168 ALA A O 1
ATOM 1358 N N . MET A 1 169 ? -1.803 -14.866 -3.801 1.00 94.69 169 MET A N 1
ATOM 1359 C CA . MET A 1 169 ? -2.579 -13.739 -3.285 1.00 94.69 169 MET A CA 1
ATOM 1360 C C . MET A 1 169 ? -4.092 -14.001 -3.328 1.00 94.69 169 MET A C 1
ATOM 1362 O O . MET A 1 169 ? -4.780 -13.767 -2.337 1.00 94.69 169 MET A O 1
ATOM 1366 N N . GLN A 1 170 ? -4.620 -14.532 -4.437 1.00 91.88 170 GLN A N 1
ATOM 1367 C CA . GLN A 1 170 ? -6.038 -14.910 -4.543 1.00 91.88 170 GLN A CA 1
ATOM 1368 C C . GLN A 1 170 ? -6.425 -15.947 -3.491 1.00 91.88 170 GLN A C 1
ATOM 1370 O O . GLN A 1 170 ? -7.436 -15.782 -2.813 1.00 91.88 170 GLN A O 1
ATOM 1375 N N . LYS A 1 171 ? -5.611 -16.999 -3.335 1.00 90.69 171 LYS A N 1
ATOM 1376 C CA . LYS A 1 171 ? -5.857 -18.059 -2.354 1.00 90.69 171 LYS A CA 1
ATOM 1377 C C . LYS A 1 171 ? -5.823 -17.516 -0.928 1.00 90.69 171 LYS A C 1
ATOM 1379 O O . LYS A 1 171 ? -6.693 -17.858 -0.134 1.00 90.69 171 LYS A O 1
ATOM 1384 N N . TRP A 1 172 ? -4.842 -16.671 -0.609 1.00 90.88 172 TRP A N 1
ATOM 1385 C CA . TRP A 1 172 ? -4.748 -16.044 0.707 1.00 90.88 172 TRP A CA 1
ATOM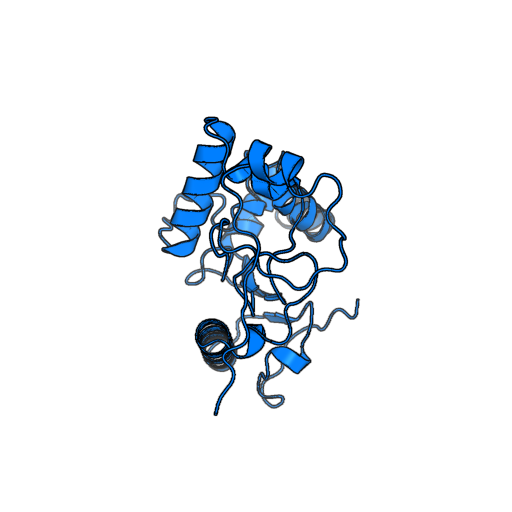 1386 C C . TRP A 1 172 ? -5.959 -15.154 0.984 1.00 90.88 172 TRP A C 1
ATOM 1388 O O . TRP A 1 172 ? -6.553 -15.261 2.052 1.00 90.88 172 TRP A O 1
ATOM 1398 N N . ALA A 1 173 ? -6.364 -14.330 0.011 1.00 89.31 173 ALA A N 1
ATOM 1399 C CA . ALA A 1 173 ? -7.542 -13.485 0.139 1.00 89.31 173 ALA A CA 1
ATOM 1400 C C . ALA A 1 173 ? -8.818 -14.318 0.324 1.00 89.31 173 ALA A C 1
ATOM 1402 O O . ALA A 1 173 ? -9.567 -14.044 1.250 1.00 89.31 173 ALA A O 1
ATOM 1403 N N . ASP A 1 174 ? -9.060 -15.358 -0.483 1.00 86.12 174 ASP A N 1
ATOM 1404 C CA . ASP A 1 174 ? -10.253 -16.210 -0.330 1.00 86.12 174 ASP A CA 1
ATOM 1405 C C . ASP A 1 174 ? -10.277 -16.923 1.033 1.00 86.12 174 ASP A C 1
ATOM 1407 O O . ASP A 1 174 ? -11.309 -16.923 1.701 1.00 86.12 174 ASP A O 1
ATOM 1411 N N . MET A 1 175 ? -9.132 -17.442 1.496 1.00 85.88 175 MET A N 1
ATOM 1412 C CA . MET A 1 175 ? -8.994 -18.050 2.825 1.00 85.88 175 MET A CA 1
ATOM 1413 C C . MET A 1 175 ? -9.294 -17.034 3.935 1.00 85.88 175 MET A C 1
ATOM 1415 O O . MET A 1 175 ? -10.272 -17.199 4.667 1.00 85.88 175 MET A O 1
ATOM 1419 N N . ARG A 1 176 ? -8.524 -15.938 4.001 1.00 83.88 176 ARG A N 1
ATOM 1420 C CA . ARG A 1 176 ? -8.621 -14.917 5.056 1.00 83.88 176 ARG A CA 1
ATOM 1421 C C . ARG A 1 176 ? -10.017 -14.317 5.143 1.00 83.88 176 ARG A C 1
ATOM 1423 O O . ARG A 1 176 ? -10.547 -14.127 6.233 1.00 83.88 176 ARG A O 1
ATOM 1430 N N . LEU A 1 177 ? -10.607 -14.024 3.989 1.00 78.31 177 LEU A N 1
ATOM 1431 C CA . LEU A 1 177 ? -11.909 -13.382 3.894 1.00 78.31 177 LEU A CA 1
ATOM 1432 C C . LEU A 1 177 ? -13.082 -14.346 4.111 1.00 78.31 177 LEU A C 1
ATOM 1434 O O . LEU A 1 177 ? -14.220 -13.896 4.241 1.00 78.31 177 LEU A O 1
ATOM 1438 N N . SER A 1 178 ? -12.817 -15.655 4.151 1.00 76.25 178 SER A N 1
ATOM 1439 C CA . SER A 1 178 ? -13.817 -16.671 4.475 1.00 76.25 178 SER A CA 1
ATOM 1440 C C . SER A 1 178 ? -13.838 -17.099 5.938 1.00 76.25 178 SER A C 1
ATOM 1442 O O . SER A 1 178 ? -14.879 -17.547 6.413 1.00 76.25 178 SER A O 1
ATOM 1444 N N . GLU A 1 179 ? -12.706 -16.981 6.629 1.00 72.56 179 GLU A N 1
ATOM 1445 C CA . GLU A 1 179 ? -12.548 -17.372 8.034 1.00 72.56 179 GLU A CA 1
ATOM 1446 C C . GLU A 1 179 ? -12.964 -16.260 8.999 1.00 72.56 179 GLU A C 1
ATOM 1448 O O . GLU A 1 179 ? -13.327 -16.528 10.142 1.00 72.56 179 GLU A O 1
ATOM 1453 N N . ASP A 1 180 ? -12.908 -15.008 8.549 1.00 63.81 180 ASP A N 1
ATOM 1454 C CA . ASP A 1 180 ? -13.037 -13.843 9.410 1.00 63.81 180 ASP A CA 1
ATOM 1455 C C . ASP A 1 180 ? -14.274 -13.008 9.057 1.00 63.81 180 ASP A C 1
ATOM 1457 O O . ASP A 1 180 ? -14.593 -12.770 7.893 1.00 63.81 180 ASP A O 1
ATOM 1461 N N . THR A 1 181 ? -14.957 -12.497 10.082 1.00 68.56 181 THR A N 1
ATOM 1462 C CA . THR A 1 181 ? -16.000 -11.466 9.929 1.00 68.56 181 THR A CA 1
ATOM 1463 C C . THR A 1 181 ? -15.448 -10.107 9.485 1.00 68.56 181 THR A C 1
ATOM 1465 O O . THR A 1 181 ? -16.221 -9.170 9.282 1.00 68.56 181 THR A O 1
ATOM 1468 N N . THR A 1 182 ? -14.125 -9.997 9.350 1.00 68.25 182 THR A N 1
ATOM 1469 C CA . THR A 1 182 ? -13.401 -8.799 8.939 1.00 68.25 182 THR A CA 1
ATOM 1470 C C . THR A 1 182 ? -13.920 -8.253 7.600 1.00 68.25 182 THR A C 1
ATOM 1472 O O . THR A 1 182 ? -13.867 -8.946 6.578 1.00 68.25 182 THR A O 1
ATOM 1475 N N . PRO A 1 183 ? -14.404 -6.998 7.570 1.00 72.38 183 PRO A N 1
ATOM 1476 C CA . PRO A 1 183 ? -14.840 -6.350 6.343 1.00 72.38 183 PRO A CA 1
ATOM 1477 C C . PRO A 1 183 ? -13.732 -6.297 5.285 1.00 72.38 183 PRO A C 1
ATOM 1479 O O . PRO A 1 183 ? -12.588 -5.934 5.569 1.00 72.38 183 PRO A O 1
ATOM 1482 N N . ALA A 1 184 ? -14.097 -6.569 4.033 1.00 68.62 184 ALA A N 1
ATOM 1483 C CA . ALA A 1 184 ? -13.271 -6.212 2.884 1.00 68.62 184 ALA A CA 1
ATOM 1484 C C . ALA A 1 184 ? -14.008 -5.277 1.926 1.00 68.62 184 ALA A C 1
ATOM 1486 O O . ALA A 1 184 ? -15.234 -5.267 1.813 1.00 68.62 184 ALA A O 1
ATOM 1487 N N . ILE A 1 185 ? -13.239 -4.465 1.223 1.00 72.19 185 ILE A N 1
ATOM 1488 C CA . ILE A 1 185 ? -13.731 -3.535 0.221 1.00 72.19 185 ILE A CA 1
ATOM 1489 C C . ILE A 1 185 ? -13.032 -3.902 -1.078 1.00 72.19 185 ILE A C 1
ATOM 1491 O O . ILE A 1 185 ? -11.808 -3.8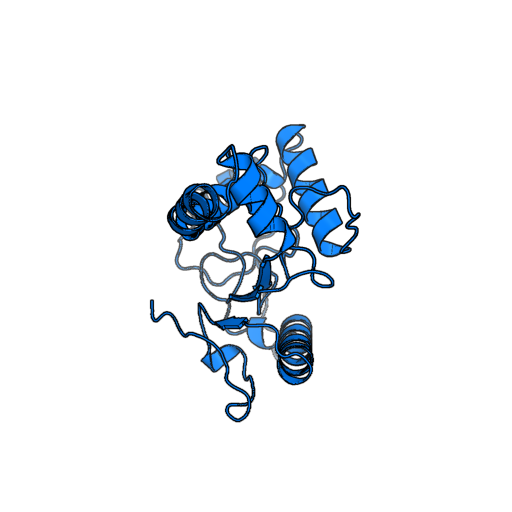24 -1.199 1.00 72.19 185 ILE A O 1
ATOM 1495 N N . ILE A 1 186 ? -13.817 -4.325 -2.064 1.00 65.88 186 ILE A N 1
ATOM 1496 C CA . ILE A 1 186 ? -13.290 -4.662 -3.383 1.00 65.88 186 ILE A CA 1
ATOM 1497 C C . ILE A 1 186 ? -13.427 -3.416 -4.245 1.00 65.88 186 ILE A C 1
ATOM 1499 O O . ILE A 1 186 ? -14.524 -3.059 -4.671 1.00 65.88 186 ILE A O 1
ATOM 1503 N N . VAL A 1 187 ? -12.304 -2.736 -4.473 1.00 65.31 187 VAL A N 1
ATOM 1504 C CA . VAL A 1 187 ? -12.311 -1.415 -5.116 1.00 65.31 187 VAL A CA 1
ATOM 1505 C C . VAL A 1 187 ? -12.135 -1.530 -6.627 1.00 65.31 187 VAL A C 1
ATOM 1507 O O . VAL A 1 187 ? -12.677 -0.713 -7.365 1.00 65.31 187 VAL A O 1
ATOM 1510 N N . ARG A 1 188 ? -11.388 -2.529 -7.127 1.00 66.81 188 ARG A N 1
ATOM 1511 C CA . ARG A 1 188 ? -11.165 -2.722 -8.573 1.00 66.81 188 ARG A CA 1
ATOM 1512 C C . ARG A 1 188 ? -11.047 -4.187 -8.967 1.00 66.81 188 ARG A C 1
ATOM 1514 O O . ARG A 1 188 ? -10.545 -5.010 -8.210 1.00 66.81 188 ARG A O 1
ATOM 1521 N N . HIS A 1 189 ? -11.443 -4.475 -10.208 1.00 75.94 189 HIS A N 1
ATOM 1522 C CA . HIS A 1 189 ? -11.239 -5.768 -10.865 1.00 75.94 189 HIS A CA 1
ATOM 1523 C C . HIS A 1 189 ? -11.778 -6.969 -10.069 1.00 75.94 189 HIS A C 1
ATOM 1525 O O . HIS A 1 189 ? -11.134 -8.011 -10.018 1.00 75.94 189 HIS A O 1
ATOM 1531 N N . GLU A 1 190 ? -12.974 -6.850 -9.483 1.00 79.19 190 GLU A N 1
ATOM 1532 C CA . GLU A 1 190 ? -13.618 -7.923 -8.705 1.00 79.19 190 GLU A CA 1
ATOM 1533 C C . GLU A 1 190 ? -13.592 -9.275 -9.436 1.00 79.19 190 GLU A C 1
ATOM 1535 O O . GLU A 1 190 ? -13.216 -10.296 -8.864 1.00 79.19 190 GLU A O 1
ATOM 1540 N N . SER A 1 191 ? -13.910 -9.275 -10.735 1.00 82.44 191 SER A N 1
ATOM 1541 C CA . SER A 1 191 ? -13.911 -10.485 -11.566 1.00 82.44 191 SER A CA 1
ATOM 1542 C C . SER A 1 191 ? -12.546 -11.172 -11.671 1.00 82.44 191 SER A C 1
ATOM 1544 O O . SER A 1 191 ? -12.485 -12.347 -12.022 1.00 82.44 191 SER A O 1
ATOM 1546 N N . LYS A 1 192 ? -11.453 -10.464 -11.370 1.00 85.19 192 LYS A N 1
ATOM 1547 C CA . LYS A 1 192 ? -10.088 -10.999 -11.378 1.00 85.19 192 LYS A CA 1
ATOM 1548 C C . LYS A 1 192 ? -9.684 -11.619 -10.048 1.00 85.19 192 LYS A C 1
ATOM 1550 O O . LYS A 1 192 ? -8.761 -12.420 -10.043 1.00 85.19 192 LYS A O 1
ATOM 1555 N N . TRP A 1 193 ? -10.347 -11.289 -8.943 1.00 85.38 193 TRP A N 1
ATOM 1556 C CA . TRP A 1 193 ? -10.015 -11.846 -7.630 1.00 85.38 193 TRP A CA 1
ATOM 1557 C C . TRP A 1 193 ? -10.553 -13.264 -7.419 1.00 85.38 193 TRP A C 1
ATOM 1559 O O . TRP A 1 193 ? -10.066 -13.960 -6.540 1.00 85.38 193 TRP A O 1
ATOM 1569 N N . ALA A 1 194 ? -11.514 -13.703 -8.242 1.00 79.75 194 ALA A N 1
ATOM 1570 C CA . ALA A 1 194 ? -12.092 -15.052 -8.207 1.00 79.75 194 ALA A CA 1
ATOM 1571 C C . ALA A 1 194 ? -12.619 -15.493 -6.821 1.00 79.75 194 ALA A C 1
ATOM 1573 O O . ALA A 1 194 ? -12.763 -16.684 -6.565 1.00 79.75 194 ALA A O 1
ATOM 1574 N N . ILE A 1 195 ? -12.952 -14.536 -5.947 1.00 76.19 195 ILE A N 1
ATOM 1575 C CA . ILE A 1 195 ? -13.467 -14.798 -4.597 1.00 76.19 195 ILE A CA 1
ATOM 1576 C C . ILE A 1 195 ? -14.872 -15.397 -4.693 1.00 76.19 195 ILE A C 1
ATOM 1578 O O . ILE A 1 195 ? -15.732 -14.906 -5.440 1.00 76.19 195 ILE A O 1
ATOM 1582 N N . SER A 1 196 ? -15.109 -16.464 -3.930 1.00 68.19 196 SER A N 1
ATOM 1583 C CA . SER A 1 196 ? -16.368 -17.211 -3.962 1.00 68.19 196 SER A CA 1
ATOM 1584 C C . SER A 1 196 ? -17.582 -16.319 -3.637 1.00 68.19 196 SER A C 1
ATOM 1586 O O . SER A 1 196 ? -17.660 -15.650 -2.606 1.00 68.19 196 SER A O 1
ATOM 1588 N N . ARG A 1 197 ? -18.583 -16.290 -4.536 1.00 59.03 197 ARG A N 1
ATOM 1589 C CA . ARG A 1 197 ? -19.749 -15.385 -4.409 1.00 59.03 197 ARG A CA 1
ATOM 1590 C C . ARG A 1 197 ? -20.628 -15.663 -3.187 1.00 59.03 197 ARG A C 1
ATOM 1592 O O . ARG A 1 197 ? -21.347 -14.766 -2.761 1.00 59.03 197 ARG A O 1
ATOM 1599 N N . GLN A 1 198 ? -20.569 -16.872 -2.636 1.00 53.22 198 GLN A N 1
ATOM 1600 C CA . GLN A 1 198 ? -21.394 -17.304 -1.505 1.00 53.22 198 GLN A CA 1
ATOM 1601 C C . GLN A 1 198 ? -20.989 -16.665 -0.162 1.00 53.22 198 GLN A C 1
ATOM 1603 O O . GLN A 1 198 ? -21.687 -16.860 0.825 1.00 53.22 198 GLN A O 1
ATOM 1608 N N . LYS A 1 199 ? -19.900 -15.881 -0.116 1.00 54.50 199 LYS A N 1
ATOM 1609 C CA . LYS A 1 199 ? -19.321 -15.332 1.125 1.00 54.50 199 LYS A CA 1
ATOM 1610 C C . LYS A 1 199 ? -19.258 -13.794 1.171 1.00 54.50 199 LYS A C 1
ATOM 1612 O O . LYS A 1 199 ? -18.554 -13.218 1.991 1.00 54.50 199 LYS A O 1
ATOM 1617 N N . LYS A 1 200 ? -19.970 -13.094 0.279 1.00 52.84 200 LYS A N 1
ATOM 1618 C CA . LYS A 1 200 ? -19.820 -11.639 0.097 1.00 52.84 200 LYS A CA 1
ATOM 1619 C C . LYS A 1 200 ? -20.431 -10.818 1.243 1.00 52.84 200 LYS A C 1
ATOM 1621 O O . LYS A 1 200 ? -21.646 -10.663 1.312 1.00 52.84 200 LYS A O 1
ATOM 1626 N N . ARG A 1 201 ? -19.579 -10.187 2.059 1.00 55.88 201 ARG A N 1
ATOM 1627 C CA . ARG A 1 201 ? -19.912 -9.011 2.894 1.00 55.88 201 ARG A CA 1
ATOM 1628 C C . ARG A 1 201 ? -19.029 -7.816 2.516 1.00 55.88 201 ARG A C 1
ATOM 1630 O O . ARG A 1 201 ? -18.357 -7.240 3.365 1.00 55.88 201 ARG A O 1
ATOM 1637 N N . TYR A 1 202 ? -18.983 -7.474 1.229 1.00 57.12 202 TYR A N 1
ATOM 1638 C CA . TYR A 1 202 ? -18.102 -6.417 0.721 1.00 57.12 202 TYR A CA 1
ATOM 1639 C C . TYR A 1 202 ? -18.899 -5.341 -0.008 1.00 57.12 202 TYR A C 1
ATOM 1641 O O . TYR A 1 202 ? -19.816 -5.651 -0.769 1.00 57.12 202 TYR A O 1
ATOM 1649 N N . HIS A 1 203 ? -18.530 -4.078 0.204 1.00 56.19 203 HIS A N 1
ATOM 1650 C CA . HIS A 1 203 ? -19.050 -2.958 -0.574 1.00 56.19 203 HIS A CA 1
ATOM 1651 C C . HIS A 1 203 ? -18.254 -2.844 -1.881 1.00 56.19 203 HIS A C 1
ATOM 1653 O O . HIS A 1 203 ? -17.021 -2.811 -1.858 1.00 56.19 203 HIS A O 1
ATOM 1659 N N . ILE A 1 204 ? -18.953 -2.813 -3.018 1.00 53.22 204 ILE A N 1
ATOM 1660 C CA . ILE A 1 204 ? -18.345 -2.650 -4.344 1.00 53.22 204 ILE A CA 1
ATOM 1661 C C . ILE A 1 204 ? -18.480 -1.185 -4.736 1.00 53.22 204 ILE A C 1
ATOM 1663 O O . ILE A 1 204 ? -19.584 -0.717 -5.014 1.00 53.22 204 ILE A O 1
ATOM 1667 N N . GLN A 1 205 ? -17.357 -0.476 -4.818 1.00 48.44 205 GLN A N 1
ATOM 1668 C CA . GLN A 1 205 ? -17.333 0.851 -5.421 1.00 48.44 205 GLN A CA 1
ATOM 1669 C C . GLN A 1 205 ? -17.098 0.686 -6.927 1.00 48.44 205 GLN A C 1
ATOM 1671 O O . GLN A 1 205 ? -16.010 0.302 -7.353 1.00 48.44 205 GLN A O 1
ATOM 1676 N N . LYS A 1 206 ? -18.126 0.927 -7.749 1.00 45.44 206 LYS A N 1
ATOM 1677 C CA . LYS A 1 206 ? -17.960 0.973 -9.209 1.00 45.44 206 LYS A CA 1
ATOM 1678 C C . LYS A 1 206 ? -17.231 2.273 -9.566 1.00 45.44 206 LYS A C 1
ATOM 1680 O O . LYS A 1 206 ? -17.741 3.347 -9.263 1.00 45.44 206 LYS A O 1
ATOM 1685 N N . SER A 1 207 ? -16.036 2.154 -10.146 1.00 46.72 207 SER A N 1
ATOM 1686 C CA . SER A 1 207 ? -15.302 3.261 -10.775 1.00 46.72 207 SER A CA 1
ATOM 1687 C C . SER A 1 207 ? -15.796 3.517 -12.186 1.00 46.72 207 SER A C 1
ATOM 1689 O O . SER A 1 207 ? -15.976 2.493 -12.888 1.00 46.72 207 SER A O 1
#

Secondary structure (DSSP, 8-state):
--------PPPPSSHHHHHHH-SS--TT-----TTSPP-SEES-TTT-SEEEEES--B--GGGGGGGSS-HHHHHHHHHHHHHHHT---TT-S-SSGGG-GGGTTSHHHHHHHHHHHHHHHHHHHHH---SHHHHHHHHHHHEEEEESS-S-BSS--TTGGGSHHHHHHHHHHHHHHHH----EEE-S-HHHH---GGG--EEE---

Radius of gyration: 17.76 Å; chains: 1; bounding box: 42×42×48 Å

Sequence (207 aa):
MQVSPKLSAPVYDGFSDYRNKNPFPEQTNTIIQPSLLPVPYIGNLANAKIFILMGNPGFSAHDMLEREPAPLFEAFRQDVIKNLHQEFTPKDDFPFFYLNPTHSWHNGFIYWESRFREIAKQLQKDGGLTSCRDALSFMAKHIAVLQLVPYHSAKFPNRAAKLPSAQAMQKWADMRLSEDTTPAIIVRHESKWAISRQKKRYHIQKS